Protein AF-A0A2V6M3C7-F1 (afdb_monomer_lite)

pLDDT: mean 84.5, std 14.02, range [32.09, 98.44]

Radius of gyration: 21.78 Å; chains: 1; bounding box: 49×48×56 Å

Secondary structure (DSSP, 8-state):
-TTSSPPPTTSSTTTTS-THHHHHHHHHHHHHHHTT--HHHHHHHHHHHHHHHHHHHHHHHHHHHTTS---HHHHHHHHHHHHT-HHHHHHHHS--HHHHHHHHHHHHHHHHHHHHHTTT-HHHHHHHHHHHHHHHTT-GGGGGHHHHHHHHHHHHHHTT-S--HHHHHHHHHHHHHHHHHHHHHHHHHHHHHHSSSS----GGG-TTTTPPPPSSPPBSS---GGGGTTS-TTSTT--SBHHHHHHHHHHS-SS-TTHHHHSS-HHHHHHHHHHHTTSS----SPP---HHHHHHHHTTTTTT--

Sequence (306 aa):
MERGAIPAKDACFQCYHPPVFYWISAIIGKMALAGGMTPPHMMKLLQFVCCFYGIATLGVCYVILRKFPLSAFSSAIAFGAICFLPRHIYMSAMNSNDTISYLCVAISIYLSIVAFERRLARLGLALLSIVLTVTVFTKYTAFAVLPAVLAGVLWAYHVRLVVSRKQLWLSLLAVLVLPLSVLGGYMAANVKHYHTPLPWNVSLYDPSVHRPRDPEPISFVSFKPWEDVVMPMLAPGKLHSFWTMLYSGMWFDTEPYFLSFLDANGDWWQHYYSWYRGEEPFPGKNPSLSRVTMFSAAGLILLGLV

Foldseek 3Di:
DVVLDQDDLQRDAPSLAFCLLSNVLSVQLVVCVVVVHDPVVSVVVLLVVLLVLLVLLLVLVLVVLVLDPDDPVRSCVVSVCSVLFVLSVVRSNDSALVSNLSSLLSVLVSLLSVCLVVLNDLVSLLVSQVSLLSNCRSGVVSVVSLVVSVVSLVVCVVVCSHPDPVSSVVSNCSNCVNNVVSLVVQLVVCCVPVVGSRDDNPPLQPCVPQQDDAPDDADAPDADLVVCLFPACRPHPNRNYPNNVVNCSRQHPNPVPPQCVVAPPVVLNVQCVCSSSVNHPRSPDTDPRDPVSSVSSCVVVVVVPD

Structure (mmCIF, N/CA/C/O backbone):
data_AF-A0A2V6M3C7-F1
#
_entry.id   AF-A0A2V6M3C7-F1
#
loop_
_atom_site.group_PDB
_atom_site.id
_atom_site.type_symbol
_atom_site.label_atom_id
_atom_site.label_alt_id
_atom_site.label_comp_id
_atom_site.label_asym_id
_atom_site.label_entity_id
_atom_site.label_seq_id
_atom_site.pdbx_PDB_ins_code
_atom_site.Cartn_x
_atom_site.Cartn_y
_atom_site.Cartn_z
_atom_site.occupancy
_atom_site.B_iso_or_equiv
_atom_site.auth_seq_id
_atom_site.auth_comp_id
_atom_site.auth_asym_id
_atom_site.auth_atom_id
_atom_site.pdbx_PDB_model_num
ATOM 1 N N . MET A 1 1 ? 8.198 -14.282 -14.516 1.00 50.84 1 MET A N 1
ATOM 2 C CA . MET A 1 1 ? 6.752 -14.532 -14.745 1.00 50.84 1 MET A CA 1
ATOM 3 C C . MET A 1 1 ? 6.478 -15.436 -15.948 1.00 50.84 1 MET A C 1
ATOM 5 O O . MET A 1 1 ? 5.481 -16.139 -15.914 1.00 50.84 1 MET A O 1
ATOM 9 N N . GLU A 1 2 ? 7.362 -15.504 -16.950 1.00 44.56 2 GLU A N 1
ATOM 10 C CA . GLU A 1 2 ? 7.180 -16.270 -18.204 1.00 44.56 2 GLU A CA 1
ATOM 11 C C . GLU A 1 2 ? 6.890 -17.775 -18.047 1.00 44.56 2 GLU A C 1
ATOM 13 O O . GLU A 1 2 ? 6.277 -18.376 -18.919 1.00 44.56 2 GLU A O 1
ATOM 18 N N . ARG A 1 3 ? 7.287 -18.392 -16.926 1.00 51.59 3 ARG A N 1
ATOM 19 C CA . ARG A 1 3 ? 7.035 -19.819 -16.632 1.00 51.59 3 ARG A CA 1
ATOM 20 C C . ARG A 1 3 ? 5.957 -20.053 -15.565 1.00 51.59 3 ARG A C 1
ATOM 22 O O . ARG A 1 3 ? 5.741 -21.181 -15.132 1.00 51.59 3 ARG A O 1
ATOM 29 N N . GLY A 1 4 ? 5.334 -18.985 -15.058 1.00 50.69 4 GLY A N 1
ATOM 30 C CA . GLY A 1 4 ? 4.374 -19.047 -13.950 1.00 50.69 4 GLY A CA 1
ATOM 31 C C . GLY A 1 4 ? 4.930 -19.649 -12.641 1.00 50.69 4 GLY A C 1
ATOM 32 O O . GLY A 1 4 ? 4.171 -20.093 -11.779 1.00 50.69 4 GLY A O 1
ATOM 33 N N . ALA A 1 5 ? 6.253 -19.702 -12.487 1.00 60.78 5 ALA A N 1
ATOM 34 C CA . ALA A 1 5 ? 6.915 -19.995 -11.222 1.00 60.78 5 ALA A CA 1
ATOM 35 C C . ALA A 1 5 ? 7.215 -18.685 -10.482 1.00 60.78 5 ALA A C 1
ATOM 37 O O . ALA A 1 5 ? 7.461 -17.649 -11.112 1.00 60.78 5 ALA A O 1
ATOM 38 N N . ILE A 1 6 ? 7.186 -18.740 -9.151 1.00 68.81 6 ILE A N 1
ATOM 39 C CA . ILE A 1 6 ? 7.575 -17.618 -8.296 1.00 68.81 6 ILE A CA 1
ATOM 40 C C . ILE A 1 6 ? 9.084 -17.450 -8.462 1.00 68.81 6 ILE A C 1
ATOM 42 O O . ILE A 1 6 ? 9.810 -18.424 -8.246 1.00 68.81 6 ILE A O 1
ATOM 46 N N . PRO A 1 7 ? 9.569 -16.274 -8.883 1.00 76.06 7 PRO A N 1
ATOM 47 C CA . PRO A 1 7 ? 11.001 -16.058 -8.980 1.00 76.06 7 PRO A CA 1
ATOM 48 C C . PRO A 1 7 ? 11.641 -16.174 -7.594 1.00 76.06 7 PRO A C 1
ATOM 50 O O . PRO A 1 7 ? 11.039 -15.779 -6.591 1.00 76.06 7 PRO A O 1
ATOM 53 N N . ALA A 1 8 ? 12.868 -16.692 -7.540 1.00 82.69 8 ALA A N 1
ATOM 54 C CA . ALA A 1 8 ? 13.683 -16.543 -6.342 1.00 82.69 8 ALA A CA 1
ATOM 55 C C . ALA A 1 8 ? 13.880 -15.047 -6.045 1.00 82.69 8 ALA A C 1
ATOM 57 O O . ALA A 1 8 ? 13.793 -14.197 -6.939 1.00 82.69 8 ALA A O 1
ATOM 58 N N . LYS A 1 9 ? 14.104 -14.704 -4.777 1.00 83.06 9 LYS A N 1
ATOM 59 C CA . LYS A 1 9 ? 14.122 -13.298 -4.350 1.00 83.06 9 LYS A CA 1
ATOM 60 C C . LYS A 1 9 ? 15.298 -12.507 -4.893 1.00 83.06 9 LYS A C 1
ATOM 62 O O . LYS A 1 9 ? 15.265 -11.290 -4.840 1.00 83.06 9 LYS A O 1
ATOM 67 N N . ASP A 1 10 ? 16.314 -13.175 -5.398 1.00 81.75 10 ASP A N 1
ATOM 68 C CA . ASP A 1 10 ? 17.503 -12.650 -6.060 1.00 81.75 10 ASP A CA 1
ATOM 69 C C . ASP A 1 10 ? 17.424 -12.757 -7.595 1.00 81.75 10 ASP A C 1
ATOM 71 O O . ASP A 1 10 ? 18.250 -12.178 -8.290 1.00 81.75 10 ASP A O 1
ATOM 75 N N . ALA A 1 11 ? 16.408 -13.432 -8.145 1.00 80.06 11 ALA A N 1
ATOM 76 C CA . ALA A 1 11 ? 16.328 -13.722 -9.577 1.00 80.06 11 ALA A CA 1
ATOM 77 C C . ALA A 1 11 ? 15.879 -12.537 -10.451 1.00 80.06 11 ALA A C 1
ATOM 79 O O . ALA A 1 11 ? 16.058 -12.577 -11.667 1.00 80.06 11 ALA A O 1
ATOM 80 N N . CYS A 1 12 ? 15.239 -11.512 -9.881 1.00 75.56 12 CYS A N 1
ATOM 81 C CA . CYS A 1 12 ? 14.780 -10.346 -10.642 1.00 75.56 12 CYS A CA 1
ATOM 82 C C . CYS A 1 12 ? 14.537 -9.113 -9.778 1.00 75.56 12 CYS A C 1
ATOM 84 O O . CYS A 1 12 ? 14.211 -9.223 -8.599 1.00 75.56 12 CYS A O 1
ATOM 86 N N . PHE A 1 13 ? 14.633 -7.927 -10.382 1.00 74.25 13 PHE A N 1
ATOM 87 C CA . PHE A 1 13 ? 14.361 -6.649 -9.725 1.00 74.25 13 PHE A CA 1
ATOM 88 C C . PHE A 1 13 ? 13.009 -6.653 -8.985 1.00 74.25 13 PHE A C 1
ATOM 90 O O . PHE A 1 13 ? 11.994 -7.071 -9.537 1.00 74.25 13 PHE A O 1
ATOM 97 N N . GLN A 1 14 ? 13.010 -6.222 -7.718 1.00 77.62 14 GLN A N 1
ATOM 98 C CA . GLN A 1 14 ? 11.838 -6.174 -6.823 1.00 77.62 14 GLN A CA 1
ATOM 99 C C . GLN A 1 14 ? 11.175 -7.518 -6.455 1.00 77.62 14 GLN A C 1
ATOM 101 O O . GLN A 1 14 ? 10.255 -7.549 -5.630 1.00 77.62 14 GLN A O 1
ATOM 106 N N . CYS A 1 15 ? 11.693 -8.651 -6.935 1.00 84.88 15 CYS A N 1
ATOM 107 C CA . CYS A 1 15 ? 11.178 -9.990 -6.619 1.00 84.88 15 CYS A CA 1
ATOM 108 C C . CYS A 1 15 ? 11.391 -10.420 -5.155 1.00 84.88 15 CYS A C 1
ATOM 110 O O . CYS A 1 15 ? 10.824 -11.415 -4.710 1.00 84.88 15 CYS A O 1
ATOM 112 N N . TYR A 1 16 ? 12.147 -9.641 -4.375 1.00 85.00 16 TYR A N 1
ATOM 113 C CA . TYR A 1 16 ? 12.326 -9.841 -2.937 1.00 85.00 16 TYR A CA 1
ATOM 114 C C . TYR A 1 16 ? 11.075 -9.551 -2.097 1.00 85.00 16 TYR A C 1
ATOM 116 O O . TYR A 1 16 ? 11.004 -9.974 -0.938 1.00 85.00 16 TYR A O 1
ATOM 124 N N . HIS A 1 17 ? 10.102 -8.822 -2.654 1.00 88.00 17 HIS A N 1
ATOM 125 C CA . HIS A 1 17 ? 8.863 -8.515 -1.955 1.00 88.00 17 HIS A CA 1
ATOM 126 C C . HIS A 1 17 ? 8.059 -9.777 -1.605 1.00 88.00 17 HIS A C 1
ATOM 128 O O . HIS A 1 17 ? 8.222 -10.827 -2.231 1.00 88.00 17 HIS A O 1
ATOM 134 N N . PRO A 1 18 ? 7.173 -9.691 -0.599 1.00 88.69 18 PRO A N 1
ATOM 135 C CA . PRO A 1 18 ? 6.318 -10.801 -0.230 1.00 88.69 18 PRO A CA 1
ATOM 136 C C . PRO A 1 18 ? 5.442 -11.318 -1.393 1.00 88.69 18 PRO A C 1
ATOM 138 O O . PRO A 1 18 ? 5.109 -10.575 -2.319 1.00 88.69 18 PRO A O 1
ATOM 141 N N . PRO A 1 19 ? 5.090 -12.612 -1.371 1.00 89.56 19 PRO A N 1
ATOM 142 C CA . PRO A 1 19 ? 4.709 -13.348 -2.568 1.00 89.56 19 PRO A CA 1
ATOM 143 C C . PRO A 1 19 ? 3.282 -13.138 -3.089 1.00 89.56 19 PRO A C 1
ATOM 145 O O . PRO A 1 19 ? 3.024 -13.570 -4.209 1.00 89.56 19 PRO A O 1
ATOM 148 N N . VAL A 1 20 ? 2.346 -12.527 -2.346 1.00 93.00 20 VAL A N 1
ATOM 149 C CA . VAL A 1 20 ? 0.905 -12.552 -2.706 1.00 93.00 20 VAL A CA 1
ATOM 150 C C . VAL A 1 20 ? 0.650 -11.987 -4.099 1.00 93.00 20 VAL A C 1
ATOM 152 O O . VAL A 1 20 ? -0.052 -12.608 -4.895 1.00 93.00 20 VAL A O 1
ATOM 155 N N . PHE A 1 21 ? 1.264 -10.848 -4.425 1.00 92.38 21 PHE A N 1
ATOM 156 C CA . PHE A 1 21 ? 1.153 -10.255 -5.757 1.00 92.38 21 PHE A CA 1
ATOM 157 C C . PHE A 1 21 ? 1.655 -11.214 -6.844 1.00 92.38 21 PHE A C 1
ATOM 159 O O . PHE A 1 21 ? 0.965 -11.467 -7.829 1.00 92.38 21 PHE A O 1
ATOM 166 N N . TYR A 1 22 ? 2.832 -11.807 -6.637 1.00 89.31 22 TYR A N 1
ATOM 167 C CA . TYR A 1 22 ? 3.436 -12.734 -7.589 1.00 89.31 22 TYR A CA 1
ATOM 168 C C . TYR A 1 22 ? 2.633 -14.028 -7.741 1.00 89.31 22 TYR A C 1
ATOM 170 O O . TYR A 1 22 ? 2.553 -14.558 -8.845 1.00 89.31 22 TYR A O 1
ATOM 178 N N . TRP A 1 23 ? 2.014 -14.523 -6.665 1.00 91.00 23 TRP A N 1
ATOM 179 C CA . TRP A 1 23 ? 1.136 -15.695 -6.694 1.00 91.00 23 TRP A CA 1
ATOM 180 C C . TRP A 1 23 ? -0.091 -15.444 -7.548 1.00 91.00 23 TRP A C 1
ATOM 182 O O . TRP A 1 23 ? -0.363 -16.221 -8.461 1.00 91.00 23 TRP A O 1
ATOM 192 N N . ILE A 1 24 ? -0.797 -14.343 -7.294 1.00 92.50 24 ILE A N 1
ATOM 193 C CA . ILE A 1 24 ? -2.007 -14.008 -8.041 1.00 92.50 24 ILE A CA 1
ATOM 194 C C . ILE A 1 24 ? -1.667 -13.784 -9.518 1.00 92.50 24 ILE A C 1
ATOM 196 O O . ILE A 1 24 ? -2.294 -14.390 -10.386 1.00 92.50 24 ILE A O 1
ATOM 200 N N . SER A 1 25 ? -0.616 -13.012 -9.810 1.00 91.44 25 SER A N 1
ATOM 201 C CA . SER A 1 25 ? -0.164 -12.774 -11.185 1.00 91.44 25 SER A CA 1
ATOM 202 C C . SER A 1 25 ? 0.263 -14.064 -11.894 1.00 91.44 25 SER A C 1
ATOM 204 O O . SER A 1 25 ? -0.058 -14.256 -13.065 1.00 91.44 25 SER A O 1
ATOM 206 N N . ALA A 1 26 ? 0.938 -14.988 -11.202 1.00 90.25 26 ALA A N 1
ATOM 207 C CA . ALA A 1 26 ? 1.329 -16.274 -11.775 1.00 90.25 26 ALA A CA 1
ATOM 208 C C . ALA A 1 26 ? 0.127 -17.191 -12.049 1.00 90.25 26 ALA A C 1
ATOM 210 O O . ALA A 1 26 ? 0.099 -17.845 -13.091 1.00 90.25 26 ALA A O 1
ATOM 211 N N . ILE A 1 27 ? -0.860 -17.240 -11.147 1.00 92.69 27 ILE A N 1
ATOM 212 C CA . ILE A 1 27 ? -2.086 -18.034 -11.326 1.00 92.69 27 ILE A CA 1
ATOM 213 C C . ILE A 1 27 ? -2.878 -17.506 -12.525 1.00 92.69 27 ILE A C 1
ATOM 215 O O . ILE A 1 27 ? -3.179 -18.273 -13.439 1.00 92.69 27 ILE A O 1
ATOM 219 N N . ILE A 1 28 ? -3.143 -16.196 -12.565 1.00 94.00 28 ILE A N 1
ATOM 220 C CA . ILE A 1 28 ? -3.881 -15.555 -13.663 1.00 94.00 28 ILE A CA 1
ATOM 221 C C . ILE A 1 28 ? -3.129 -15.728 -14.986 1.00 94.00 28 ILE A C 1
ATOM 223 O O . ILE A 1 28 ? -3.728 -16.123 -15.984 1.00 94.00 28 ILE A O 1
ATOM 227 N N . GLY A 1 29 ? -1.812 -15.501 -14.992 1.00 92.88 29 GLY A N 1
ATOM 228 C CA . GLY A 1 29 ? -0.978 -15.674 -16.180 1.00 92.88 29 GLY A CA 1
ATOM 229 C C . GLY A 1 29 ? -1.010 -17.105 -16.720 1.00 92.88 29 GLY A C 1
ATOM 230 O O . GLY A 1 29 ? -1.219 -17.303 -17.914 1.00 92.88 29 GLY A O 1
ATOM 231 N N . LYS A 1 30 ? -0.890 -18.118 -15.848 1.00 92.19 30 LYS A N 1
ATOM 232 C CA . LYS A 1 30 ? -1.004 -19.532 -16.251 1.00 92.19 30 LYS A CA 1
ATOM 233 C C . LYS A 1 30 ? -2.366 -19.854 -16.849 1.00 92.19 30 LYS A C 1
ATOM 235 O O . LYS A 1 30 ? -2.418 -20.502 -17.888 1.00 92.19 30 LYS A O 1
ATOM 240 N N . MET A 1 31 ? -3.447 -19.408 -16.209 1.00 94.12 31 MET A N 1
ATOM 241 C CA . MET A 1 31 ? -4.804 -19.628 -16.715 1.00 94.12 31 MET A CA 1
ATOM 242 C C . MET A 1 31 ? -5.006 -18.966 -18.082 1.00 94.12 31 MET A C 1
ATOM 244 O O . MET A 1 31 ? -5.574 -19.582 -18.978 1.00 94.12 31 MET A O 1
ATOM 248 N N . ALA A 1 32 ? -4.493 -17.748 -18.266 1.00 94.62 32 ALA A N 1
ATOM 249 C CA . ALA A 1 32 ? -4.590 -17.022 -19.527 1.00 94.62 32 ALA A CA 1
ATOM 250 C C . ALA A 1 32 ? -3.829 -17.722 -20.663 1.00 94.62 32 ALA A C 1
ATOM 252 O O . ALA A 1 32 ? -4.387 -17.927 -21.740 1.00 94.62 32 ALA A O 1
ATOM 253 N N . LEU A 1 33 ? -2.581 -18.139 -20.418 1.00 93.75 33 LEU A N 1
ATOM 254 C CA . LEU A 1 33 ? -1.776 -18.866 -21.404 1.00 93.75 33 LEU A CA 1
ATOM 255 C C . LEU A 1 33 ? -2.387 -20.233 -21.740 1.00 93.75 33 LEU A C 1
ATOM 257 O O . LEU A 1 33 ? -2.457 -20.600 -22.910 1.00 93.75 33 LEU A O 1
ATOM 261 N N . ALA A 1 34 ? -2.880 -20.967 -20.736 1.00 94.12 34 ALA A N 1
ATOM 262 C CA . ALA A 1 34 ? -3.581 -22.236 -20.948 1.00 94.12 34 ALA A CA 1
ATOM 263 C C . ALA A 1 34 ? -4.878 -22.059 -21.760 1.00 94.12 34 ALA A C 1
ATOM 265 O O . ALA A 1 34 ? -5.259 -22.953 -22.509 1.00 94.12 34 ALA A O 1
ATOM 266 N N . GLY A 1 35 ? -5.522 -20.894 -21.652 1.00 95.12 35 GLY A N 1
ATOM 267 C CA . GLY A 1 35 ? -6.667 -20.492 -22.470 1.00 95.12 35 GLY A CA 1
ATOM 268 C C . GLY A 1 35 ? -6.314 -20.003 -23.882 1.00 95.12 35 GLY A C 1
ATOM 269 O O . GLY A 1 35 ? -7.197 -19.514 -24.579 1.00 95.12 35 GLY A O 1
ATOM 270 N N . GLY A 1 36 ? -5.048 -20.097 -24.307 1.00 95.62 36 GLY A N 1
ATOM 271 C CA . GLY A 1 36 ? -4.599 -19.711 -25.650 1.00 95.62 36 GLY A CA 1
ATOM 272 C C . GLY A 1 36 ? -4.245 -18.230 -25.817 1.00 95.62 36 GLY A C 1
ATOM 273 O O . GLY A 1 36 ? -4.012 -17.779 -26.938 1.00 95.62 36 GLY A O 1
ATOM 274 N N . MET A 1 37 ? -4.186 -17.451 -24.731 1.00 96.19 37 MET A N 1
ATOM 275 C CA . MET A 1 37 ? -3.763 -16.051 -24.795 1.00 96.19 37 MET A CA 1
ATOM 276 C C . MET A 1 37 ? -2.274 -15.951 -25.152 1.00 96.19 37 MET A C 1
ATOM 278 O O . MET A 1 37 ? -1.444 -16.673 -24.603 1.00 96.19 37 MET A O 1
ATOM 282 N N . THR A 1 38 ? -1.905 -15.024 -26.039 1.00 95.25 38 THR A N 1
ATOM 283 C CA . THR A 1 38 ? -0.489 -14.777 -26.355 1.00 95.25 38 THR A CA 1
ATOM 284 C C . THR A 1 38 ? 0.207 -13.995 -25.228 1.00 95.25 38 THR A C 1
ATOM 286 O O . THR A 1 38 ? -0.456 -13.243 -24.503 1.00 95.25 38 THR A O 1
ATOM 289 N N . PRO A 1 39 ? 1.544 -14.094 -25.073 1.00 91.19 39 PRO A N 1
ATOM 290 C CA . PRO A 1 39 ? 2.262 -13.397 -24.002 1.00 91.19 39 PRO A CA 1
ATOM 291 C C . PRO A 1 39 ? 2.022 -11.873 -23.934 1.00 91.19 39 PRO A C 1
ATOM 293 O O . PRO A 1 39 ? 1.806 -11.373 -22.829 1.00 91.19 39 PRO A O 1
ATOM 296 N N . PRO A 1 40 ? 1.962 -11.113 -25.051 1.00 93.00 40 PRO A N 1
ATOM 297 C CA . PRO A 1 40 ? 1.650 -9.680 -24.996 1.00 93.00 40 PRO A CA 1
ATOM 298 C C . PRO A 1 40 ? 0.261 -9.377 -24.415 1.00 93.00 40 PRO A C 1
ATOM 300 O O . PRO A 1 40 ? 0.112 -8.469 -23.595 1.00 93.00 40 PRO A O 1
ATOM 303 N N . HIS A 1 41 ? -0.754 -10.162 -24.789 1.00 93.50 41 HIS A N 1
ATOM 304 C CA . HIS A 1 41 ? -2.106 -10.013 -24.249 1.00 93.50 41 HIS A CA 1
ATOM 305 C C . HIS A 1 41 ? -2.170 -10.401 -22.768 1.00 93.50 41 HIS A C 1
ATOM 307 O O . HIS A 1 41 ? -2.822 -9.710 -21.991 1.00 93.50 41 HIS A O 1
ATOM 313 N N . MET A 1 42 ? -1.435 -11.438 -22.350 1.00 93.88 42 MET A N 1
ATOM 314 C CA . MET A 1 42 ? -1.324 -11.820 -20.938 1.00 93.88 42 MET A CA 1
ATOM 315 C C . MET A 1 42 ? -0.736 -10.676 -20.099 1.00 93.88 42 MET A C 1
ATOM 317 O O . MET A 1 42 ? -1.245 -10.377 -19.022 1.00 93.88 42 MET A O 1
ATOM 321 N N . MET A 1 43 ? 0.296 -9.987 -20.594 1.00 90.38 43 MET A N 1
ATOM 322 C CA . MET A 1 43 ? 0.869 -8.831 -19.894 1.00 90.38 43 MET A CA 1
ATOM 323 C C . MET A 1 43 ? -0.141 -7.685 -19.752 1.00 90.38 43 MET A C 1
ATOM 325 O O . MET A 1 43 ? -0.225 -7.070 -18.688 1.00 90.38 43 MET A O 1
ATOM 329 N N . LYS A 1 44 ? -0.957 -7.432 -20.784 1.00 92.81 44 LYS A N 1
ATOM 330 C CA . LYS A 1 44 ? -2.058 -6.457 -20.717 1.00 92.81 44 LYS A CA 1
ATOM 331 C C . LYS A 1 44 ? -3.171 -6.882 -19.762 1.00 92.81 44 LYS A C 1
ATOM 333 O O . LYS A 1 44 ? -3.694 -6.036 -19.043 1.00 92.81 44 LYS A O 1
ATOM 338 N N . LEU A 1 45 ? -3.484 -8.173 -19.687 1.00 95.06 45 LEU A N 1
ATOM 339 C CA . LEU A 1 45 ? -4.415 -8.709 -18.697 1.00 95.06 45 LEU A CA 1
ATOM 340 C C . LEU A 1 45 ? -3.910 -8.464 -17.268 1.00 95.06 45 LEU A C 1
ATOM 342 O O . LEU A 1 45 ? -4.669 -7.987 -16.432 1.00 95.06 45 LEU A O 1
ATOM 346 N N . LEU A 1 46 ? -2.633 -8.734 -16.982 1.00 93.00 46 LEU A N 1
ATOM 347 C CA . LEU A 1 46 ? -2.052 -8.469 -15.659 1.00 93.00 46 LEU A CA 1
ATOM 348 C C . LEU A 1 46 ? -2.060 -6.970 -15.318 1.00 93.00 46 LEU A C 1
ATOM 350 O O . LEU A 1 46 ? -2.391 -6.597 -14.195 1.00 93.00 46 LEU A O 1
ATOM 354 N N . GLN A 1 47 ? -1.789 -6.104 -16.299 1.00 92.44 47 GLN A N 1
ATOM 355 C CA . GLN A 1 47 ? -1.940 -4.654 -16.148 1.00 92.44 47 GLN A CA 1
ATOM 356 C C . GLN A 1 47 ? -3.392 -4.266 -15.805 1.00 92.44 47 GLN A C 1
ATOM 358 O O . GLN A 1 47 ? -3.628 -3.454 -14.912 1.00 92.44 47 GLN A O 1
ATOM 363 N N . PHE A 1 48 ? -4.376 -4.884 -16.465 1.00 95.31 48 PHE A N 1
ATOM 364 C CA . PHE A 1 48 ? -5.794 -4.665 -16.177 1.00 95.31 48 PHE A CA 1
ATOM 365 C C . PHE A 1 48 ? -6.191 -5.144 -14.772 1.00 95.31 48 PHE A C 1
ATOM 367 O O . PHE A 1 48 ? -6.979 -4.484 -14.100 1.00 95.31 48 PHE A O 1
ATOM 374 N N . VAL A 1 49 ? -5.613 -6.244 -14.285 1.00 95.69 49 VAL A N 1
ATOM 375 C CA . VAL A 1 49 ? -5.816 -6.727 -12.908 1.00 95.69 49 VAL A CA 1
ATOM 376 C C . VAL A 1 49 ? -5.325 -5.698 -11.880 1.00 95.69 49 VAL A C 1
ATOM 378 O O . VAL A 1 49 ? -6.036 -5.415 -10.917 1.00 95.69 49 VAL A O 1
ATOM 381 N N . CYS A 1 50 ? -4.162 -5.076 -12.098 1.00 94.50 50 CYS A N 1
ATOM 382 C CA . CYS A 1 50 ? -3.686 -3.970 -11.257 1.00 94.50 50 CYS A CA 1
ATOM 383 C C . CYS A 1 50 ? -4.634 -2.760 -11.292 1.00 94.50 50 CYS A C 1
ATOM 385 O O . CYS A 1 50 ? -4.944 -2.187 -10.245 1.00 94.50 50 CYS A O 1
ATOM 387 N N . CYS A 1 51 ? -5.159 -2.420 -12.472 1.00 95.06 51 CYS A N 1
ATOM 388 C CA . CYS A 1 51 ? -6.156 -1.360 -12.624 1.00 95.06 51 CYS A CA 1
ATOM 389 C C . CYS A 1 51 ? -7.444 -1.678 -11.851 1.00 95.06 51 CYS A C 1
ATOM 391 O O . CYS A 1 51 ? -7.977 -0.821 -11.144 1.00 95.06 51 CYS A O 1
ATOM 393 N N . PHE A 1 52 ? -7.897 -2.933 -11.896 1.00 96.94 52 PHE A N 1
ATOM 394 C CA . PHE A 1 52 ? -9.037 -3.399 -11.115 1.00 96.94 52 PHE A CA 1
ATOM 395 C C . PHE A 1 52 ? -8.803 -3.253 -9.604 1.00 96.94 52 PHE A C 1
ATOM 397 O O . PHE A 1 52 ? -9.711 -2.817 -8.899 1.00 96.94 52 PHE A O 1
ATOM 404 N N . TYR A 1 53 ? -7.598 -3.538 -9.093 1.00 97.50 53 TYR A N 1
ATOM 405 C CA . TYR A 1 53 ? -7.276 -3.273 -7.683 1.00 97.50 53 TYR A CA 1
ATOM 406 C C . TYR A 1 53 ? -7.374 -1.785 -7.332 1.00 97.50 53 TYR A C 1
ATOM 408 O O . TYR A 1 53 ? -7.871 -1.437 -6.256 1.00 97.50 53 TYR A O 1
ATOM 416 N N . GLY A 1 54 ? -6.957 -0.911 -8.250 1.00 96.56 54 GLY A N 1
ATOM 417 C CA . GLY A 1 54 ? -7.140 0.534 -8.138 1.00 96.56 54 GLY A CA 1
ATOM 418 C C . GLY A 1 54 ? -8.611 0.921 -7.990 1.00 96.56 54 GLY A C 1
ATOM 419 O O . GLY A 1 54 ? -9.005 1.509 -6.983 1.00 96.56 54 GLY A O 1
ATOM 420 N N . ILE A 1 55 ? -9.453 0.482 -8.928 1.00 97.25 55 ILE A N 1
ATOM 421 C CA . ILE A 1 55 ? -10.906 0.731 -8.914 1.00 97.25 55 ILE A CA 1
ATOM 422 C C . ILE A 1 55 ? -11.555 0.174 -7.639 1.00 97.25 55 ILE A C 1
ATOM 424 O O . ILE A 1 55 ? -12.348 0.855 -6.987 1.00 97.25 55 ILE A O 1
ATOM 428 N N . ALA A 1 56 ? -11.200 -1.050 -7.242 1.00 98.19 56 ALA A N 1
ATOM 429 C CA . ALA A 1 56 ? -11.706 -1.662 -6.019 1.00 98.19 56 ALA A CA 1
ATOM 430 C C . ALA A 1 56 ? -11.322 -0.842 -4.777 1.00 98.19 56 ALA A C 1
ATOM 432 O O . ALA A 1 56 ? -12.132 -0.698 -3.862 1.00 98.19 56 ALA A O 1
ATOM 433 N N . THR A 1 57 ? -10.127 -0.246 -4.762 1.00 98.12 57 THR A N 1
ATOM 434 C CA . THR A 1 57 ? -9.681 0.625 -3.667 1.00 98.12 57 THR A CA 1
ATOM 435 C C . THR A 1 57 ? -10.552 1.867 -3.566 1.00 98.12 57 THR A C 1
ATOM 437 O O . THR A 1 57 ? -10.947 2.222 -2.458 1.00 98.12 57 THR A O 1
ATOM 440 N N . LEU A 1 58 ? -10.927 2.488 -4.690 1.00 97.81 58 LEU A N 1
ATOM 441 C CA . LEU A 1 58 ? -11.883 3.600 -4.685 1.00 97.81 58 LEU A CA 1
ATOM 442 C C . LEU A 1 58 ? -13.222 3.174 -4.075 1.00 97.81 58 LEU A C 1
ATOM 444 O O . LEU A 1 58 ? -13.757 3.877 -3.219 1.00 97.81 58 LEU A O 1
ATOM 448 N N . GLY A 1 59 ? -13.726 1.990 -4.436 1.00 98.25 59 GLY A N 1
ATOM 449 C CA . GLY A 1 59 ? -14.931 1.421 -3.826 1.00 98.25 59 GLY A CA 1
ATOM 450 C C . GLY A 1 59 ? -14.813 1.262 -2.305 1.00 98.25 59 GLY A C 1
ATOM 451 O O . GLY A 1 59 ? -15.725 1.639 -1.566 1.00 98.25 59 GLY A O 1
ATOM 452 N N . VAL A 1 60 ? -13.669 0.769 -1.816 1.00 98.44 60 VAL A N 1
ATOM 453 C CA . VAL A 1 60 ? -13.401 0.623 -0.376 1.00 98.44 60 VAL A CA 1
ATOM 454 C C . VAL A 1 60 ? -13.296 1.989 0.316 1.00 98.44 60 VAL A C 1
ATOM 456 O O . VAL A 1 60 ? -13.907 2.201 1.362 1.00 98.44 60 VAL A O 1
ATOM 459 N N . CYS A 1 61 ? -12.586 2.950 -0.274 1.00 97.75 61 CYS A N 1
ATOM 460 C CA . CYS A 1 61 ? -12.488 4.313 0.247 1.00 97.75 61 CYS A CA 1
ATOM 461 C C . CYS A 1 61 ? -13.859 4.995 0.324 1.00 97.75 61 CYS A C 1
ATOM 463 O O . CYS A 1 61 ? -14.162 5.646 1.323 1.00 97.75 61 CYS A O 1
ATOM 465 N N . TYR A 1 62 ? -14.717 4.797 -0.680 1.00 97.69 62 TYR A N 1
ATOM 466 C CA . TYR A 1 62 ? -16.088 5.296 -0.660 1.00 97.69 62 TYR A CA 1
ATOM 467 C C . TYR A 1 62 ? -16.862 4.747 0.543 1.00 97.69 62 TYR A C 1
ATOM 469 O O . TYR A 1 62 ? -17.425 5.521 1.320 1.00 97.69 62 TYR A O 1
ATOM 477 N N . VAL A 1 63 ? -16.853 3.425 0.762 1.00 97.75 63 VAL A N 1
ATOM 478 C CA . VAL A 1 63 ? -17.573 2.841 1.908 1.00 97.75 63 VAL A CA 1
ATOM 479 C C . VAL A 1 63 ? -16.959 3.229 3.253 1.00 97.75 63 VAL A C 1
ATOM 481 O O . VAL A 1 63 ? -17.705 3.335 4.22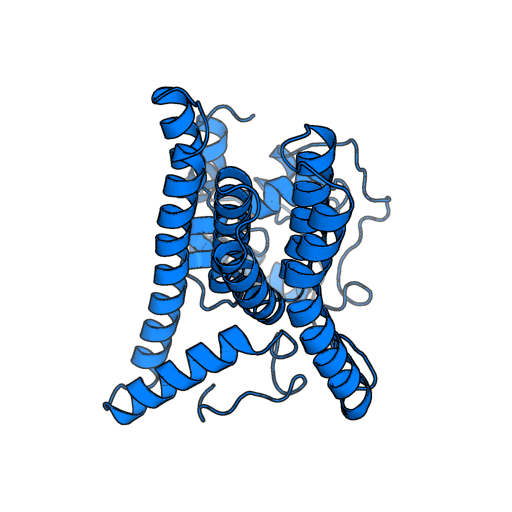2 1.00 97.75 63 VAL A O 1
ATOM 484 N N . ILE A 1 64 ? -15.647 3.490 3.327 1.00 97.19 64 ILE A N 1
ATOM 485 C CA . ILE A 1 64 ? -14.999 4.063 4.517 1.00 97.19 64 ILE A CA 1
ATOM 486 C C . ILE A 1 64 ? -15.529 5.473 4.779 1.00 97.19 64 ILE A C 1
ATOM 488 O O . ILE A 1 64 ? -15.954 5.753 5.894 1.00 97.19 64 ILE A O 1
ATOM 492 N N . LEU A 1 65 ? -15.567 6.3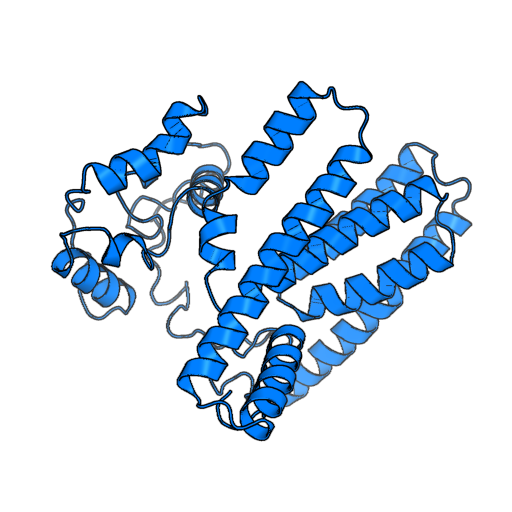57 3.777 1.00 96.75 65 LEU A N 1
ATOM 493 C CA . LEU A 1 65 ? -16.069 7.727 3.951 1.00 96.75 65 LEU A CA 1
ATOM 494 C C . LEU A 1 65 ? -17.524 7.746 4.436 1.00 96.75 65 LEU A C 1
ATOM 496 O O . LEU A 1 65 ? -17.875 8.549 5.297 1.00 96.75 65 LEU A O 1
ATOM 500 N N . ARG A 1 66 ? -18.352 6.802 3.968 1.00 95.81 66 ARG A N 1
ATOM 501 C CA . ARG A 1 66 ? -19.746 6.628 4.418 1.00 95.81 66 ARG A CA 1
ATOM 502 C C . ARG A 1 66 ? -19.889 6.199 5.886 1.00 95.81 66 ARG A C 1
ATOM 504 O O . ARG A 1 66 ? -21.005 6.230 6.398 1.00 95.81 66 ARG A O 1
ATOM 511 N N . LYS A 1 67 ? -18.804 5.793 6.555 1.00 94.94 67 LYS A N 1
ATOM 512 C CA . LYS A 1 67 ? -18.786 5.447 7.989 1.00 94.94 67 LYS A CA 1
ATOM 513 C C . LYS A 1 67 ? -18.630 6.665 8.894 1.00 94.94 67 LYS A C 1
ATOM 515 O O . LYS A 1 67 ? -18.903 6.571 10.086 1.00 94.94 67 LYS A O 1
ATOM 520 N N . PHE A 1 68 ? -18.194 7.795 8.345 1.00 93.81 68 PHE A N 1
ATOM 521 C CA . PHE A 1 68 ? -17.975 9.015 9.107 1.00 93.81 68 PHE A CA 1
ATOM 522 C C . PHE A 1 68 ? -19.148 9.987 8.933 1.00 93.81 68 PHE A C 1
ATOM 524 O O . PHE A 1 68 ? -19.749 10.040 7.857 1.00 93.81 68 PHE A O 1
ATOM 531 N N . PRO A 1 69 ? -19.479 10.784 9.964 1.00 94.75 69 PRO A N 1
ATOM 532 C CA . PRO A 1 69 ? -20.558 11.768 9.916 1.00 94.75 69 PRO A CA 1
ATOM 533 C C . PRO A 1 69 ? -20.127 13.030 9.144 1.00 94.75 69 PRO A C 1
ATOM 535 O O . PRO A 1 69 ? -20.099 14.133 9.682 1.00 94.75 69 PRO A O 1
ATOM 538 N N . LEU A 1 70 ? -19.735 12.864 7.881 1.00 94.69 70 LEU A N 1
ATOM 539 C CA . LEU A 1 70 ? -19.323 13.948 6.993 1.00 94.69 70 LEU A CA 1
ATOM 540 C C . LEU A 1 70 ? -20.527 14.511 6.230 1.00 94.69 70 LEU A C 1
ATOM 542 O O . LEU A 1 70 ? -21.442 13.777 5.852 1.00 94.69 70 LEU A O 1
ATOM 546 N N . SER A 1 71 ? -20.504 15.815 5.937 1.00 96.56 71 SER A N 1
ATOM 547 C CA . SER A 1 71 ? -21.483 16.415 5.024 1.00 96.56 71 SER A CA 1
ATOM 548 C C . SER A 1 71 ? -21.354 15.809 3.616 1.00 96.56 71 SER A C 1
ATOM 550 O O . SER A 1 71 ? -20.294 15.288 3.246 1.00 96.56 71 SER A O 1
ATOM 552 N N . ALA A 1 72 ? -22.412 15.891 2.801 1.00 95.50 72 ALA A N 1
ATOM 553 C CA . ALA A 1 72 ? -22.369 15.409 1.417 1.00 95.50 72 ALA A CA 1
ATOM 554 C C . ALA A 1 72 ? -21.262 16.104 0.606 1.00 95.50 72 ALA A C 1
ATOM 556 O O . ALA A 1 72 ? -20.535 15.446 -0.134 1.00 95.50 72 ALA A O 1
ATOM 557 N N . PHE A 1 73 ? -21.084 17.411 0.815 1.00 95.62 73 PHE A N 1
ATOM 558 C CA . PHE A 1 73 ? -20.048 18.204 0.160 1.00 95.62 73 PHE A CA 1
ATOM 559 C C . PHE A 1 73 ? -18.638 17.794 0.600 1.00 95.62 73 PHE A C 1
ATOM 561 O O . PHE A 1 73 ? -17.792 17.506 -0.241 1.00 95.62 73 PHE A O 1
ATOM 568 N N . SER A 1 74 ? -18.396 17.672 1.910 1.00 95.31 74 SER A N 1
ATOM 569 C CA . SER A 1 74 ? -17.098 17.227 2.441 1.00 95.31 74 SER A CA 1
ATOM 570 C C . SER A 1 74 ? -16.747 15.813 1.974 1.00 95.31 74 SER A C 1
ATOM 572 O O . SER A 1 74 ? -15.603 15.547 1.618 1.00 95.31 74 SER A O 1
ATOM 574 N N . SER A 1 75 ? -17.737 14.914 1.927 1.00 95.19 75 SER A N 1
ATOM 575 C CA . SER A 1 75 ? -17.560 13.553 1.409 1.00 95.19 75 SER A CA 1
ATOM 576 C C . SER A 1 75 ? -17.223 13.553 -0.082 1.00 95.19 75 SER A C 1
ATOM 578 O O . SER A 1 75 ? -16.352 12.798 -0.504 1.00 95.19 75 SER A O 1
ATOM 580 N N . ALA A 1 76 ? -17.887 14.403 -0.874 1.00 94.69 76 ALA A N 1
ATOM 581 C CA . ALA A 1 76 ? -17.630 14.536 -2.304 1.00 94.69 76 ALA A CA 1
ATOM 582 C C . ALA A 1 76 ? -16.231 15.101 -2.584 1.00 94.69 76 ALA A C 1
ATOM 584 O O . ALA A 1 76 ? -15.536 14.563 -3.439 1.00 94.69 76 ALA A O 1
ATOM 585 N N . ILE A 1 77 ? -15.784 16.114 -1.831 1.00 95.38 77 ILE A N 1
ATOM 586 C CA . ILE A 1 77 ? -14.415 16.645 -1.937 1.00 95.38 77 ILE A CA 1
ATOM 587 C C . ILE A 1 77 ? -13.393 15.571 -1.570 1.00 95.38 77 ILE A C 1
ATOM 589 O O . ILE A 1 77 ? -12.471 15.323 -2.340 1.00 95.38 77 ILE A O 1
ATOM 593 N N . ALA A 1 78 ? -13.557 14.909 -0.420 1.00 94.19 78 ALA A N 1
ATOM 594 C CA . ALA A 1 78 ? -12.623 13.880 0.031 1.00 94.19 78 ALA A CA 1
ATOM 595 C C . ALA A 1 78 ? -12.540 12.714 -0.963 1.00 94.19 78 ALA A C 1
ATOM 597 O O . ALA A 1 78 ? -11.449 12.276 -1.323 1.00 94.19 78 ALA A O 1
ATOM 598 N N . PHE A 1 79 ? -13.685 12.231 -1.449 1.00 96.12 79 PHE A N 1
ATOM 599 C CA . PHE A 1 79 ? -13.716 11.156 -2.434 1.00 96.12 79 PHE A CA 1
ATOM 600 C C . PHE A 1 79 ? -13.170 11.599 -3.795 1.00 96.12 79 PHE A C 1
ATOM 602 O O . PHE A 1 79 ? -12.414 10.854 -4.415 1.00 96.12 79 PHE A O 1
ATOM 609 N N . GLY A 1 80 ? -13.496 12.817 -4.235 1.00 95.12 80 GLY A N 1
ATOM 610 C CA . GLY A 1 80 ? -12.955 13.421 -5.449 1.00 95.12 80 GLY A CA 1
ATOM 611 C C . GLY A 1 80 ? -11.432 13.519 -5.397 1.00 95.12 80 GLY A C 1
ATOM 612 O O . GLY A 1 80 ? -10.766 13.050 -6.313 1.00 95.12 80 GLY A O 1
ATOM 613 N N . ALA A 1 81 ? -10.871 14.014 -4.291 1.00 91.25 81 ALA A N 1
ATOM 614 C CA . ALA A 1 81 ? -9.425 14.082 -4.089 1.00 91.25 81 ALA A CA 1
ATOM 615 C C . ALA A 1 81 ? -8.753 12.702 -4.198 1.00 91.25 81 ALA A C 1
ATOM 617 O O . ALA A 1 81 ? -7.691 12.590 -4.798 1.00 91.25 81 ALA A O 1
ATOM 618 N N . ILE A 1 82 ? -9.385 11.641 -3.679 1.00 92.50 82 ILE A N 1
ATOM 619 C CA . ILE A 1 82 ? -8.882 10.262 -3.801 1.00 92.50 82 ILE A CA 1
ATOM 620 C C . ILE A 1 82 ? -8.965 9.764 -5.254 1.00 92.50 82 ILE A C 1
ATOM 622 O O . ILE A 1 82 ? -8.006 9.177 -5.751 1.00 92.50 82 ILE A O 1
ATOM 626 N N . CYS A 1 83 ? -10.089 10.001 -5.940 1.00 92.19 83 CYS A N 1
ATOM 627 C CA . CYS A 1 83 ? -10.297 9.568 -7.328 1.00 92.19 83 CYS A CA 1
ATOM 628 C C . CYS A 1 83 ? -9.326 10.241 -8.303 1.00 92.19 83 CYS A C 1
ATOM 630 O O . CYS A 1 83 ? -8.869 9.606 -9.250 1.00 92.19 83 CYS A O 1
ATOM 632 N N . PHE A 1 84 ? -9.015 11.515 -8.063 1.00 88.31 84 PHE A N 1
ATOM 633 C CA . PHE A 1 84 ? -8.153 12.326 -8.919 1.00 88.31 84 PHE A CA 1
ATOM 634 C C . PHE A 1 84 ? -6.714 12.438 -8.405 1.00 88.31 84 PHE A C 1
ATOM 636 O O . PHE A 1 84 ? -5.940 13.225 -8.945 1.00 88.31 84 PHE A O 1
ATOM 643 N N . LEU A 1 85 ? -6.328 11.648 -7.395 1.00 87.56 85 LEU A N 1
ATOM 644 C CA . LEU A 1 85 ? -4.952 11.615 -6.909 1.00 87.56 85 LEU A CA 1
ATOM 645 C C . LEU A 1 85 ? -4.037 11.039 -8.008 1.00 87.56 85 LEU A C 1
ATOM 647 O O . LEU A 1 85 ? -4.167 9.852 -8.330 1.00 87.56 85 LEU A O 1
ATOM 651 N N . PRO A 1 86 ? -3.074 11.805 -8.559 1.00 83.56 86 PRO A N 1
ATOM 652 C CA . PRO A 1 86 ? -2.249 11.356 -9.679 1.00 83.56 86 PRO A CA 1
ATOM 653 C C . PRO A 1 86 ? -1.511 10.052 -9.386 1.00 83.56 86 PRO A C 1
ATOM 655 O O . PRO A 1 86 ? -1.562 9.136 -10.207 1.00 83.56 86 PRO A O 1
ATOM 658 N N . ARG A 1 87 ? -0.931 9.907 -8.180 1.00 84.62 87 ARG A N 1
ATOM 659 C CA . ARG A 1 87 ? -0.310 8.645 -7.747 1.00 84.62 87 ARG A CA 1
ATOM 660 C C . ARG A 1 87 ? -1.249 7.461 -7.809 1.00 84.62 87 ARG A C 1
ATOM 662 O O . ARG A 1 87 ? -0.824 6.382 -8.207 1.00 84.62 87 ARG A O 1
ATOM 669 N N . HIS A 1 88 ? -2.511 7.630 -7.435 1.00 89.31 88 HIS A N 1
ATOM 670 C CA . HIS A 1 88 ? -3.464 6.536 -7.537 1.00 89.31 88 HIS A CA 1
ATOM 671 C C . HIS A 1 88 ? -3.696 6.143 -9.001 1.00 89.31 88 HIS A C 1
ATOM 673 O O . HIS A 1 88 ? -3.638 4.956 -9.324 1.00 89.31 88 HIS A O 1
ATOM 679 N N . ILE A 1 89 ? -3.887 7.122 -9.888 1.00 86.25 89 ILE A N 1
ATOM 680 C CA . ILE A 1 89 ? -4.155 6.894 -11.313 1.00 86.25 89 ILE A CA 1
ATOM 681 C C . ILE A 1 89 ? -2.978 6.181 -11.986 1.00 86.25 89 ILE A C 1
ATOM 683 O O . ILE A 1 89 ? -3.161 5.098 -12.547 1.00 86.25 89 ILE A O 1
ATOM 687 N N . TYR A 1 90 ? -1.768 6.745 -11.909 1.00 80.81 90 TYR A N 1
ATOM 688 C CA . TYR A 1 90 ? -0.633 6.181 -12.640 1.00 80.81 90 TYR A CA 1
ATOM 689 C C . TYR A 1 90 ? -0.199 4.830 -12.061 1.00 80.81 90 TYR A C 1
ATOM 691 O O . TYR A 1 90 ? 0.038 3.894 -12.822 1.00 80.81 90 TYR A O 1
ATOM 699 N N . MET A 1 91 ? -0.201 4.659 -10.729 1.00 84.25 91 MET A N 1
ATOM 700 C CA . MET A 1 91 ? 0.147 3.370 -10.118 1.00 84.25 91 MET A CA 1
ATOM 701 C C . MET A 1 91 ? -0.863 2.280 -10.473 1.00 84.25 91 MET A C 1
ATOM 703 O O . MET A 1 91 ? -0.468 1.131 -10.644 1.00 84.25 91 MET A O 1
ATOM 707 N N . SER A 1 92 ? -2.149 2.623 -10.616 1.00 88.75 92 SER A N 1
ATOM 708 C CA . SER A 1 92 ? -3.190 1.680 -11.053 1.00 88.75 92 SER A CA 1
ATOM 709 C C . SER A 1 92 ? -2.999 1.220 -12.497 1.00 88.75 92 SER A C 1
ATOM 711 O O . SER A 1 92 ? -3.402 0.116 -12.848 1.00 88.75 92 SER A O 1
ATOM 713 N N . ALA A 1 93 ? -2.365 2.041 -13.335 1.00 85.19 93 ALA A N 1
ATOM 714 C CA . ALA A 1 93 ? -2.015 1.666 -14.698 1.00 85.19 93 ALA A CA 1
ATOM 715 C C . ALA A 1 93 ? -0.722 0.834 -14.774 1.00 85.19 93 ALA A C 1
ATOM 717 O O . ALA A 1 93 ? -0.463 0.223 -15.806 1.00 85.19 93 ALA A O 1
ATOM 718 N N . MET A 1 94 ? 0.100 0.781 -13.724 1.00 85.19 94 MET A N 1
ATOM 719 C CA . MET A 1 94 ? 1.351 0.020 -13.712 1.00 85.19 94 MET A CA 1
ATOM 720 C C . MET A 1 94 ? 1.138 -1.411 -13.202 1.00 85.19 94 MET A C 1
ATOM 722 O O . MET A 1 94 ? 0.383 -1.654 -12.262 1.00 85.19 94 MET A O 1
ATOM 726 N N . ASN A 1 95 ? 1.869 -2.374 -13.771 1.00 87.81 95 ASN A N 1
ATOM 727 C CA . ASN A 1 95 ? 1.919 -3.742 -13.247 1.00 87.81 95 ASN A CA 1
ATOM 728 C C . ASN A 1 95 ? 2.830 -3.803 -12.004 1.00 87.81 95 ASN A C 1
ATOM 730 O O . ASN A 1 95 ? 3.969 -4.259 -12.083 1.00 87.81 95 ASN A O 1
ATOM 734 N N . SER A 1 96 ? 2.337 -3.285 -10.876 1.00 87.88 96 SER A N 1
ATOM 735 C CA . SER A 1 96 ? 3.066 -3.193 -9.604 1.00 87.88 96 SER A CA 1
ATOM 736 C C . SER A 1 96 ? 2.291 -3.822 -8.442 1.00 87.88 96 SER A C 1
ATOM 738 O O . SER A 1 96 ? 1.057 -3.765 -8.382 1.00 87.88 96 SER A O 1
ATOM 740 N N . ASN A 1 97 ? 3.040 -4.343 -7.463 1.00 91.69 97 ASN A N 1
ATOM 741 C CA . ASN A 1 97 ? 2.517 -4.837 -6.192 1.00 91.69 97 ASN A CA 1
ATOM 742 C C . ASN A 1 97 ? 1.943 -3.737 -5.282 1.00 91.69 97 ASN A C 1
ATOM 744 O O . ASN A 1 97 ? 1.252 -4.053 -4.315 1.00 91.69 97 ASN A O 1
ATOM 748 N N . ASP A 1 98 ? 2.185 -2.459 -5.578 1.00 92.19 98 ASP A N 1
ATOM 749 C CA . ASP A 1 98 ? 1.600 -1.344 -4.828 1.00 92.19 98 ASP A CA 1
ATOM 750 C C . ASP A 1 98 ? 0.072 -1.344 -4.877 1.00 92.19 98 ASP A C 1
ATOM 752 O O . ASP A 1 98 ? -0.564 -1.065 -3.865 1.00 92.19 98 ASP A O 1
ATOM 756 N N . THR A 1 99 ? -0.511 -1.702 -6.025 1.00 93.75 99 THR A N 1
ATOM 757 C CA . THR A 1 99 ? -1.962 -1.631 -6.264 1.00 93.75 99 THR A CA 1
ATOM 758 C C . THR A 1 99 ? -2.758 -2.562 -5.362 1.00 93.75 99 THR A C 1
ATOM 760 O O . THR A 1 99 ? -3.656 -2.137 -4.637 1.00 93.75 99 THR A O 1
ATOM 763 N N . ILE A 1 100 ? -2.361 -3.833 -5.320 1.00 96.25 100 ILE A N 1
ATOM 764 C CA . ILE A 1 100 ? -2.929 -4.794 -4.376 1.00 96.25 100 ILE A CA 1
ATOM 765 C C . ILE A 1 100 ? -2.573 -4.435 -2.930 1.00 96.25 100 ILE A C 1
ATOM 767 O O . ILE A 1 100 ? -3.382 -4.631 -2.027 1.00 96.25 100 ILE A O 1
ATOM 771 N N . SER A 1 101 ? -1.385 -3.870 -2.697 1.00 96.25 101 SER A N 1
ATOM 772 C CA . SER A 1 101 ? -0.945 -3.501 -1.358 1.00 96.25 101 SER A CA 1
ATOM 773 C C . SER A 1 101 ? -1.832 -2.426 -0.740 1.00 96.25 101 SER A C 1
ATOM 775 O O . SER A 1 101 ? -2.312 -2.616 0.377 1.00 96.25 101 SER A O 1
ATOM 777 N N . TYR A 1 102 ? -2.085 -1.314 -1.437 1.00 94.81 102 TYR A N 1
ATOM 778 C CA . TYR A 1 102 ? -2.948 -0.270 -0.888 1.00 94.81 102 TYR A CA 1
ATOM 779 C C . TYR A 1 102 ? -4.420 -0.707 -0.825 1.00 94.81 102 TYR A C 1
ATOM 781 O O . TYR A 1 102 ? -5.119 -0.285 0.094 1.00 94.81 102 TYR A O 1
ATOM 789 N N . LEU A 1 103 ? -4.880 -1.603 -1.714 1.00 97.81 103 LEU A N 1
ATOM 790 C CA . LEU A 1 103 ? -6.217 -2.201 -1.625 1.00 97.81 103 LEU A CA 1
ATOM 791 C C . LEU A 1 103 ? -6.365 -2.996 -0.326 1.00 97.81 103 LEU A C 1
ATOM 793 O O . LEU A 1 103 ? -7.295 -2.774 0.448 1.00 97.81 103 LEU A O 1
ATOM 797 N N . CYS A 1 104 ? -5.425 -3.903 -0.060 1.00 98.12 104 CYS A N 1
ATOM 798 C CA . CYS A 1 104 ? -5.420 -4.718 1.148 1.00 98.12 104 CYS A CA 1
ATOM 799 C C . CYS A 1 104 ? -5.306 -3.855 2.416 1.00 98.12 104 CYS A C 1
ATOM 801 O O . CYS A 1 104 ? -6.000 -4.120 3.396 1.00 98.12 104 CYS A O 1
ATOM 803 N N . VAL A 1 105 ? -4.516 -2.775 2.389 1.00 97.75 105 VAL A N 1
ATOM 804 C CA . VAL A 1 105 ? -4.469 -1.788 3.483 1.00 97.75 105 VAL A CA 1
ATOM 805 C C . VAL A 1 105 ? -5.825 -1.101 3.678 1.00 97.75 105 VAL A C 1
ATOM 807 O O . VAL A 1 105 ? -6.302 -1.026 4.811 1.00 97.75 105 VAL A O 1
ATOM 810 N N . ALA A 1 106 ? -6.483 -0.646 2.608 1.00 97.62 106 ALA A N 1
ATOM 811 C CA . ALA A 1 106 ? -7.802 -0.019 2.693 1.00 97.62 106 ALA A CA 1
ATOM 812 C C . ALA A 1 106 ? -8.852 -0.984 3.272 1.00 97.62 106 ALA A C 1
ATOM 814 O O . ALA A 1 106 ? -9.621 -0.603 4.155 1.00 97.62 106 ALA A O 1
ATOM 815 N N . ILE A 1 107 ? -8.844 -2.255 2.854 1.00 98.44 107 ILE A N 1
ATOM 816 C CA . ILE A 1 107 ? -9.731 -3.289 3.410 1.00 98.44 107 ILE A CA 1
ATOM 817 C C . ILE A 1 107 ? -9.418 -3.529 4.894 1.00 98.44 107 ILE A C 1
ATOM 819 O O . ILE A 1 107 ? -10.347 -3.607 5.697 1.00 98.44 107 ILE A O 1
ATOM 823 N N . SER A 1 108 ? -8.141 -3.592 5.294 1.00 98.00 108 SER A N 1
ATOM 824 C CA . SER A 1 108 ? -7.754 -3.709 6.709 1.00 98.00 108 SER A CA 1
ATOM 825 C C . SER A 1 108 ? -8.294 -2.550 7.552 1.00 98.00 108 SER A C 1
ATOM 827 O O . SER A 1 108 ? -8.809 -2.773 8.649 1.00 98.00 108 SER A O 1
ATOM 829 N N . ILE A 1 109 ? -8.222 -1.315 7.045 1.00 96.19 109 ILE A N 1
ATOM 830 C CA . ILE A 1 109 ? -8.777 -0.130 7.717 1.00 96.19 109 ILE A CA 1
ATOM 831 C C . ILE A 1 109 ? -10.300 -0.243 7.818 1.00 96.19 109 ILE A C 1
ATOM 833 O O . ILE A 1 109 ? -10.856 -0.099 8.908 1.00 96.19 109 ILE A O 1
ATOM 837 N N . TYR A 1 110 ? -10.979 -0.564 6.715 1.00 97.44 110 TYR A N 1
ATOM 838 C CA . TYR A 1 110 ? -12.428 -0.751 6.695 1.00 97.44 110 TYR A CA 1
ATOM 839 C C . TYR A 1 110 ? -12.889 -1.815 7.701 1.00 97.44 110 TYR A C 1
ATOM 841 O O . TYR A 1 110 ? -13.792 -1.569 8.501 1.00 97.44 110 TYR A O 1
ATOM 849 N N . LEU A 1 111 ? -12.245 -2.984 7.713 1.00 96.94 111 LEU A N 1
ATOM 850 C CA . LEU A 1 111 ? -12.568 -4.063 8.645 1.00 96.94 111 LEU A CA 1
ATOM 851 C C . LEU A 1 111 ? -12.267 -3.687 10.093 1.00 96.94 111 LEU A C 1
ATOM 853 O O . LEU A 1 111 ? -13.003 -4.109 10.981 1.00 96.94 111 LEU A O 1
ATOM 857 N N . SER A 1 112 ? -11.245 -2.865 10.338 1.00 94.69 112 SER A N 1
ATOM 858 C CA . SER A 1 112 ? -10.977 -2.315 11.670 1.00 94.69 112 SER A CA 1
ATOM 859 C C . SER A 1 112 ? -12.131 -1.424 12.135 1.00 94.69 112 SER A C 1
ATOM 861 O O . SER A 1 112 ? -12.637 -1.613 13.239 1.00 94.69 112 SER A O 1
ATOM 863 N N . ILE A 1 113 ? -12.624 -0.528 11.271 1.00 94.00 113 ILE A N 1
ATOM 864 C CA . ILE A 1 113 ? -13.798 0.315 11.556 1.00 94.00 113 ILE A CA 1
ATOM 865 C C . ILE A 1 113 ? -15.028 -0.556 11.850 1.00 94.00 113 ILE A C 1
ATOM 867 O O . ILE A 1 113 ? -15.670 -0.386 12.886 1.00 94.00 113 ILE A O 1
ATOM 871 N N . VAL A 1 114 ? -15.327 -1.538 10.993 1.00 94.31 114 VAL A N 1
ATOM 872 C CA . VAL A 1 114 ? -16.466 -2.455 11.185 1.00 94.31 114 VAL A CA 1
ATOM 873 C C . VAL A 1 114 ? -16.321 -3.276 12.469 1.00 94.31 114 VAL A C 1
ATOM 875 O O . VAL A 1 114 ? -17.309 -3.512 13.169 1.00 94.31 114 VAL A O 1
ATOM 878 N N . ALA A 1 115 ? -15.106 -3.710 12.811 1.00 92.06 115 ALA A N 1
ATOM 879 C CA . ALA A 1 115 ? -14.844 -4.403 14.064 1.00 92.06 115 ALA A CA 1
ATOM 880 C C . ALA A 1 115 ? -15.149 -3.499 15.266 1.00 92.06 115 ALA A C 1
ATOM 882 O O . ALA A 1 115 ? -15.771 -3.970 16.216 1.00 92.06 115 ALA A O 1
ATOM 883 N N . PHE A 1 116 ? -14.792 -2.211 15.220 1.00 89.75 116 PHE A N 1
ATOM 884 C CA . PHE A 1 116 ? -15.117 -1.254 16.282 1.00 89.75 116 PHE A CA 1
ATOM 885 C C . PHE A 1 116 ? -16.621 -1.003 16.411 1.00 89.75 116 PHE A C 1
ATOM 887 O O . PHE A 1 116 ? -17.155 -1.107 17.516 1.00 89.75 116 PHE A O 1
ATOM 894 N N . GLU A 1 117 ? -17.328 -0.773 15.302 1.00 90.38 117 GLU A N 1
ATOM 895 C CA . GLU A 1 117 ? -18.791 -0.608 15.297 1.00 90.38 117 GLU A CA 1
ATOM 896 C C . GLU A 1 117 ? -19.508 -1.821 15.904 1.00 90.38 117 GLU A C 1
ATOM 898 O O . GLU A 1 117 ? -20.486 -1.691 16.639 1.00 90.38 117 GLU A O 1
ATOM 903 N N . ARG A 1 118 ? -18.988 -3.024 15.634 1.00 90.12 118 ARG A N 1
ATOM 904 C CA . ARG A 1 118 ? -19.521 -4.294 16.142 1.00 90.12 118 ARG A CA 1
ATOM 905 C C . ARG A 1 118 ? -18.913 -4.717 17.480 1.00 90.12 118 ARG A C 1
ATOM 907 O O . ARG A 1 118 ? -18.950 -5.902 17.812 1.00 90.12 118 ARG A O 1
ATOM 914 N N . ARG A 1 119 ? -18.348 -3.775 18.245 1.00 88.25 119 ARG A N 1
ATOM 915 C CA . ARG A 1 119 ? -17.782 -3.996 19.590 1.00 88.25 119 ARG A CA 1
ATOM 916 C C . ARG A 1 119 ? -16.797 -5.171 19.649 1.00 88.25 119 ARG A C 1
ATOM 918 O O . ARG A 1 119 ? -16.817 -5.971 20.584 1.00 88.25 119 ARG A O 1
ATOM 925 N N . LEU A 1 120 ? -15.934 -5.267 18.639 1.00 87.44 120 LEU A N 1
ATOM 926 C CA . LEU A 1 120 ? -14.890 -6.282 18.494 1.00 87.44 120 LEU A CA 1
ATOM 927 C C . LEU A 1 120 ? -15.443 -7.719 18.448 1.00 87.44 120 LEU A C 1
ATOM 929 O O . LEU A 1 120 ? -14.918 -8.632 19.087 1.00 87.44 120 LEU A O 1
ATOM 933 N N . ALA A 1 121 ? -16.525 -7.933 17.693 1.00 89.62 121 ALA A N 1
ATOM 934 C CA . ALA A 1 121 ? -17.088 -9.262 17.470 1.00 89.62 121 ALA A CA 1
ATOM 935 C C . ALA A 1 121 ? -16.049 -10.241 16.883 1.00 89.62 121 ALA A C 1
ATOM 937 O O . ALA A 1 121 ? -15.302 -9.902 15.964 1.00 89.62 121 ALA A O 1
ATOM 938 N N . ARG A 1 122 ? -16.060 -11.492 17.368 1.00 91.75 122 ARG A N 1
ATOM 939 C CA . ARG A 1 122 ? -15.054 -12.527 17.041 1.00 91.75 122 ARG A CA 1
ATOM 940 C C . ARG A 1 122 ? -14.862 -12.740 15.539 1.00 91.75 122 ARG A C 1
ATOM 942 O O . ARG A 1 122 ? -13.728 -12.806 15.083 1.00 91.75 122 ARG A O 1
ATOM 949 N N . LEU A 1 123 ? -15.957 -12.806 14.775 1.00 94.06 123 LEU A N 1
ATOM 950 C CA . LEU A 1 123 ? -15.896 -12.983 13.321 1.00 94.06 123 LEU A CA 1
ATOM 951 C C . LEU A 1 123 ? -15.201 -11.801 12.631 1.00 94.06 123 LEU A C 1
ATOM 953 O O . LEU A 1 123 ? -14.384 -12.010 11.744 1.00 94.06 123 LEU A O 1
ATOM 957 N N . GLY A 1 124 ? -15.481 -10.567 13.064 1.00 94.06 124 GLY A N 1
ATOM 958 C CA . GLY A 1 124 ? -14.832 -9.372 12.518 1.00 94.06 124 GLY A CA 1
ATOM 959 C C . GLY A 1 124 ? -13.330 -9.352 12.801 1.00 94.06 124 GLY A C 1
ATOM 960 O O . GLY A 1 124 ? -12.546 -9.067 11.903 1.00 94.06 124 GLY A O 1
ATOM 961 N N . LEU A 1 125 ? -12.925 -9.735 14.017 1.00 93.88 125 LEU A N 1
ATOM 962 C CA . LEU A 1 125 ? -11.510 -9.855 14.387 1.00 93.88 125 LEU A CA 1
ATOM 963 C C . LEU A 1 125 ? -10.796 -10.958 13.600 1.00 93.88 125 LEU A C 1
ATOM 965 O O . LEU A 1 125 ? -9.672 -10.751 13.155 1.00 93.88 125 LEU A O 1
ATOM 969 N N . ALA A 1 126 ? -11.447 -12.107 13.400 1.00 96.12 126 ALA A N 1
ATOM 970 C CA . ALA A 1 126 ? -10.897 -13.201 12.606 1.00 96.12 126 ALA A CA 1
ATOM 971 C C . ALA A 1 126 ? -10.696 -12.786 11.140 1.00 96.12 126 ALA A C 1
ATOM 973 O O . ALA A 1 126 ? -9.616 -12.989 10.590 1.00 96.12 126 ALA A O 1
ATOM 974 N N . LEU A 1 127 ? -11.696 -12.139 10.529 1.00 97.06 127 LEU A N 1
ATOM 975 C CA . LEU A 1 127 ? -11.591 -11.613 9.165 1.00 97.06 127 LEU A CA 1
ATOM 976 C C . LEU A 1 127 ? -10.486 -10.557 9.049 1.00 97.06 127 LEU A C 1
ATOM 978 O O . LEU A 1 127 ? -9.682 -10.621 8.122 1.00 97.06 127 LEU A O 1
ATOM 982 N N . LEU A 1 128 ? -10.403 -9.628 10.007 1.00 97.19 128 LEU A N 1
ATOM 983 C CA . LEU A 1 128 ? -9.336 -8.630 10.061 1.00 97.19 128 LEU A CA 1
ATOM 984 C C . LEU A 1 128 ? -7.951 -9.285 10.168 1.00 97.19 128 LEU A C 1
ATOM 986 O O . LEU A 1 128 ? -7.044 -8.894 9.447 1.00 97.19 128 LEU A O 1
ATOM 990 N N . SER A 1 129 ? -7.794 -10.300 11.020 1.00 97.69 129 SER A N 1
ATOM 991 C CA . SER A 1 129 ? -6.539 -11.042 11.213 1.00 97.69 129 SER A CA 1
ATOM 992 C C . SER A 1 129 ? -6.079 -11.747 9.930 1.00 97.69 129 SER A C 1
ATOM 994 O O . SER A 1 129 ? -4.914 -11.647 9.532 1.00 97.69 129 SER A O 1
ATOM 996 N N . ILE A 1 130 ? -7.011 -12.396 9.221 1.00 97.81 130 ILE A N 1
ATOM 997 C CA . ILE A 1 130 ? -6.748 -13.039 7.925 1.00 97.81 130 ILE A CA 1
ATOM 998 C C . ILE A 1 130 ? -6.327 -11.993 6.893 1.00 97.81 130 ILE A C 1
ATOM 1000 O O . ILE A 1 130 ? -5.294 -12.148 6.243 1.00 97.81 130 ILE A O 1
ATOM 1004 N N . VAL A 1 131 ? -7.092 -10.907 6.766 1.00 98.06 131 VAL A N 1
ATOM 1005 C CA . VAL A 1 131 ? -6.803 -9.850 5.792 1.00 98.06 131 VAL A CA 1
ATOM 1006 C C . VAL A 1 131 ? -5.470 -9.183 6.098 1.00 98.06 131 VAL A C 1
ATOM 1008 O O . VAL A 1 131 ? -4.668 -9.049 5.188 1.00 98.06 131 VAL A O 1
ATOM 1011 N N . LEU A 1 132 ? -5.164 -8.866 7.359 1.00 97.69 132 LEU A N 1
ATOM 1012 C CA . LEU A 1 132 ? -3.858 -8.331 7.754 1.00 97.69 132 LEU A CA 1
ATOM 1013 C C . LEU A 1 132 ? -2.711 -9.265 7.387 1.00 97.69 132 LEU A C 1
ATOM 1015 O O . LEU A 1 132 ? -1.669 -8.795 6.937 1.00 97.69 132 LEU A O 1
ATOM 1019 N N . THR A 1 133 ? -2.907 -10.574 7.543 1.00 97.62 133 THR A N 1
ATOM 1020 C CA . THR A 1 133 ? -1.915 -11.570 7.131 1.00 97.62 133 THR A CA 1
ATOM 1021 C C . THR A 1 133 ? -1.678 -11.506 5.624 1.00 97.62 133 THR A C 1
ATOM 1023 O O . THR A 1 133 ? -0.533 -11.495 5.190 1.00 97.62 133 THR A O 1
ATOM 1026 N N . VAL A 1 134 ? -2.728 -11.379 4.810 1.00 97.50 134 VAL A N 1
ATOM 1027 C CA . VAL A 1 134 ? -2.575 -11.173 3.359 1.00 97.50 134 VAL A CA 1
ATOM 1028 C C . VAL A 1 134 ? -1.899 -9.830 3.061 1.00 97.50 134 VAL A C 1
ATOM 1030 O O . VAL A 1 134 ? -0.966 -9.788 2.263 1.00 97.50 134 VAL A O 1
ATOM 1033 N N . THR A 1 135 ? -2.307 -8.753 3.740 1.00 97.81 135 THR A N 1
ATOM 1034 C CA . THR A 1 135 ? -1.792 -7.388 3.563 1.00 97.81 135 THR A CA 1
ATOM 1035 C C . THR A 1 135 ? -0.292 -7.303 3.820 1.00 97.81 135 THR A C 1
ATOM 1037 O O . THR A 1 135 ? 0.435 -6.727 3.023 1.00 97.81 135 THR A O 1
ATOM 1040 N N . VAL A 1 136 ? 0.228 -7.911 4.889 1.00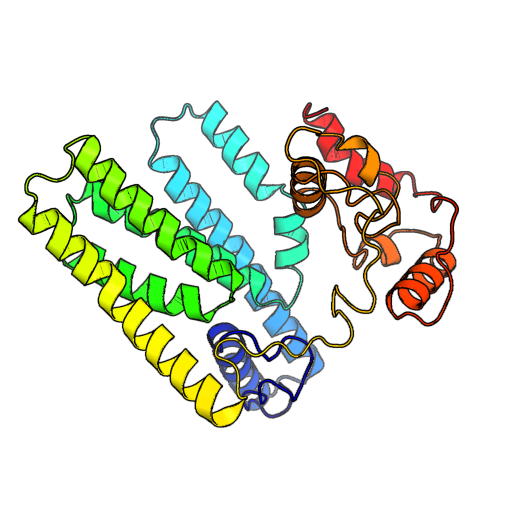 96.56 136 VAL A N 1
ATOM 1041 C CA . VAL A 1 136 ? 1.684 -7.895 5.123 1.00 96.56 136 VAL A CA 1
ATOM 1042 C C . VAL A 1 136 ? 2.437 -8.738 4.084 1.00 96.56 136 VAL A C 1
ATOM 1044 O O . VAL A 1 136 ? 3.619 -8.518 3.846 1.00 96.56 136 VAL A O 1
ATOM 1047 N N . PHE A 1 137 ? 1.758 -9.640 3.373 1.00 95.50 137 PHE A N 1
ATOM 1048 C CA . PHE A 1 137 ? 2.349 -10.431 2.297 1.00 95.50 137 PHE A CA 1
ATOM 1049 C C . PHE A 1 137 ? 2.164 -9.839 0.884 1.00 95.50 137 PHE A C 1
ATOM 1051 O O . PHE A 1 137 ? 2.507 -10.510 -0.093 1.00 95.50 137 PHE A O 1
ATOM 1058 N N . THR A 1 138 ? 1.729 -8.578 0.745 1.00 95.25 138 THR A N 1
ATOM 1059 C CA . THR A 1 138 ? 1.735 -7.856 -0.546 1.00 95.25 138 THR A CA 1
ATOM 1060 C C . THR A 1 138 ? 3.024 -7.063 -0.782 1.00 95.25 138 THR A C 1
ATOM 1062 O O . THR A 1 138 ? 3.594 -7.115 -1.874 1.00 95.25 138 THR A O 1
ATOM 1065 N N . LYS A 1 139 ? 3.487 -6.310 0.226 1.00 93.75 139 LYS A N 1
ATOM 1066 C CA . LYS A 1 139 ? 4.659 -5.422 0.149 1.00 93.75 139 LYS A CA 1
ATOM 1067 C C . LYS A 1 139 ? 5.218 -5.139 1.544 1.00 93.75 139 LYS A C 1
ATOM 1069 O O . LYS A 1 139 ? 4.466 -5.048 2.504 1.00 93.75 139 LYS A O 1
ATOM 1074 N N . TYR A 1 140 ? 6.530 -4.930 1.671 1.00 91.94 140 TYR A N 1
ATOM 1075 C CA . TYR A 1 140 ? 7.134 -4.595 2.974 1.00 91.94 140 TYR A CA 1
ATOM 1076 C C . TYR A 1 140 ? 6.591 -3.289 3.565 1.00 91.94 140 TYR A C 1
ATOM 1078 O O . TYR A 1 140 ? 6.395 -3.192 4.771 1.00 91.94 140 TYR A O 1
ATOM 1086 N N . THR A 1 141 ? 6.284 -2.293 2.732 1.00 91.12 141 THR A N 1
ATOM 1087 C CA . THR A 1 141 ? 5.696 -1.028 3.199 1.00 91.12 141 THR A CA 1
ATOM 1088 C C . THR A 1 141 ? 4.301 -1.213 3.800 1.00 91.12 141 THR A C 1
ATOM 1090 O O . THR A 1 141 ? 3.916 -0.441 4.676 1.00 91.12 141 THR A O 1
ATOM 1093 N N . ALA A 1 142 ? 3.565 -2.268 3.425 1.00 95.38 142 ALA A N 1
ATOM 1094 C CA . ALA A 1 142 ? 2.282 -2.591 4.044 1.00 95.38 142 ALA A CA 1
ATOM 1095 C C . ALA A 1 142 ? 2.406 -3.043 5.506 1.00 95.38 142 ALA A C 1
ATOM 1097 O O . ALA A 1 142 ? 1.403 -3.024 6.214 1.00 95.38 142 ALA A O 1
ATOM 1098 N N . PHE A 1 143 ? 3.605 -3.354 6.016 1.00 94.62 143 PHE A N 1
ATOM 1099 C CA . PHE A 1 143 ? 3.806 -3.625 7.446 1.00 94.62 143 PHE A CA 1
ATOM 1100 C C . PHE A 1 143 ? 3.356 -2.458 8.334 1.00 94.62 143 PHE A C 1
ATOM 1102 O O . PHE A 1 143 ? 2.937 -2.689 9.467 1.00 94.62 143 PHE A O 1
ATOM 1109 N N . ALA A 1 144 ? 3.365 -1.226 7.810 1.00 93.94 144 ALA A N 1
ATOM 1110 C CA . ALA A 1 144 ? 2.884 -0.033 8.504 1.00 93.94 144 ALA A CA 1
ATOM 1111 C C . ALA A 1 144 ? 1.404 -0.120 8.933 1.00 93.94 144 ALA A C 1
ATOM 1113 O O . ALA A 1 144 ? 0.987 0.590 9.848 1.00 93.94 144 ALA A O 1
ATOM 1114 N N . VAL A 1 145 ? 0.609 -1.020 8.341 1.00 95.38 145 VAL A N 1
ATOM 1115 C CA . VAL A 1 145 ? -0.782 -1.241 8.759 1.00 95.38 145 VAL A CA 1
ATOM 1116 C C . VAL A 1 145 ? -0.882 -1.863 10.158 1.00 95.38 145 VAL A C 1
ATOM 1118 O O . VAL A 1 145 ? -1.841 -1.593 10.876 1.00 95.38 145 VAL A O 1
ATOM 1121 N N . LEU A 1 146 ? 0.104 -2.667 10.579 1.00 95.44 146 LEU A N 1
ATOM 1122 C CA . LEU A 1 146 ? 0.097 -3.335 11.884 1.00 95.44 146 LEU A CA 1
ATOM 1123 C C . LEU A 1 146 ? 0.102 -2.333 13.054 1.00 95.44 146 LEU A C 1
ATOM 1125 O O . LEU A 1 146 ? -0.811 -2.406 13.883 1.00 95.44 146 LEU A O 1
ATOM 1129 N N . PRO A 1 147 ? 1.052 -1.373 13.140 1.00 95.00 147 PRO A N 1
ATOM 1130 C CA . PRO A 1 147 ? 1.010 -0.360 14.188 1.00 95.00 147 PRO A CA 1
ATOM 1131 C C . PRO A 1 147 ? -0.222 0.550 14.075 1.00 95.00 147 PRO A C 1
ATOM 1133 O O . PRO A 1 147 ? -0.745 0.961 15.106 1.00 95.00 147 PRO A O 1
ATOM 1136 N N . ALA A 1 148 ? -0.741 0.815 12.870 1.00 93.19 148 ALA A N 1
ATOM 1137 C CA . ALA A 1 148 ? -1.963 1.604 12.697 1.00 93.19 148 ALA A CA 1
ATOM 1138 C C . ALA A 1 148 ? -3.201 0.911 13.303 1.00 93.19 148 ALA A C 1
ATOM 1140 O O . ALA A 1 148 ? -3.968 1.538 14.035 1.00 93.19 148 ALA A O 1
ATOM 1141 N N . VAL A 1 149 ? -3.376 -0.395 13.064 1.00 93.06 149 VAL A N 1
ATOM 1142 C CA . VAL A 1 149 ? -4.468 -1.179 13.669 1.00 93.06 149 VAL A CA 1
ATOM 1143 C C . VAL A 1 149 ? -4.297 -1.282 15.182 1.00 93.06 149 VAL A C 1
ATOM 1145 O O . VAL A 1 149 ? -5.270 -1.109 15.917 1.00 93.06 149 VAL A O 1
ATOM 1148 N N . LEU A 1 150 ? -3.069 -1.506 15.663 1.00 92.62 150 LEU A N 1
ATOM 1149 C CA . LEU A 1 150 ? -2.770 -1.517 17.095 1.00 92.62 150 LEU A CA 1
ATOM 1150 C C . LEU A 1 150 ? -3.163 -0.187 17.753 1.00 92.62 150 LEU A C 1
ATOM 1152 O O . LEU A 1 150 ? -3.883 -0.189 18.751 1.00 92.62 150 LEU A O 1
ATOM 1156 N N . ALA A 1 151 ? -2.749 0.937 17.164 1.00 91.81 151 ALA A N 1
ATOM 1157 C CA . ALA A 1 151 ? -3.115 2.268 17.631 1.00 91.81 151 ALA A CA 1
ATOM 1158 C C . ALA A 1 151 ? -4.639 2.465 17.639 1.00 91.81 151 ALA A C 1
ATOM 1160 O O . ALA A 1 151 ? -5.179 2.960 18.624 1.00 91.81 151 ALA A O 1
ATOM 1161 N N . GLY A 1 152 ? -5.347 2.004 16.602 1.00 89.12 152 GLY A N 1
ATOM 1162 C CA . GLY A 1 152 ? -6.809 2.051 16.540 1.00 89.12 152 GLY A CA 1
ATOM 1163 C C . GLY A 1 152 ? -7.494 1.264 17.663 1.00 89.12 152 GLY A C 1
ATOM 1164 O O . GLY A 1 152 ? -8.426 1.767 18.287 1.00 89.12 152 GLY A O 1
ATOM 1165 N N . VAL A 1 153 ? -7.019 0.053 17.973 1.00 87.12 153 VAL A N 1
ATOM 1166 C CA . VAL A 1 153 ? -7.570 -0.773 19.065 1.00 87.12 153 VAL A CA 1
ATOM 1167 C C . VAL A 1 153 ? -7.296 -0.139 20.433 1.00 87.12 153 VAL A C 1
ATOM 1169 O O . VAL A 1 153 ? -8.188 -0.093 21.283 1.00 87.12 153 VAL A O 1
ATOM 1172 N N . LEU A 1 154 ? -6.084 0.383 20.648 1.00 89.50 154 LEU A N 1
ATOM 1173 C CA . LEU A 1 154 ? -5.720 1.093 21.878 1.00 89.50 154 LEU A CA 1
ATOM 1174 C C . LEU A 1 154 ? -6.541 2.377 22.050 1.00 89.50 154 LEU A C 1
ATOM 1176 O O . LEU A 1 154 ? -7.037 2.650 23.143 1.00 89.50 154 LEU A O 1
ATOM 1180 N N . TRP A 1 155 ? -6.747 3.123 20.965 1.00 88.00 155 TRP A N 1
ATOM 1181 C CA . TRP A 1 155 ? -7.611 4.296 20.943 1.00 88.00 155 TRP A CA 1
ATOM 1182 C C . TRP A 1 155 ? -9.058 3.935 21.283 1.00 88.00 155 TRP A C 1
ATOM 1184 O O . TRP A 1 155 ? -9.651 4.560 22.158 1.00 88.00 155 TRP A O 1
ATOM 1194 N N . ALA A 1 156 ? -9.608 2.880 20.673 1.00 84.62 156 ALA A N 1
ATOM 1195 C CA . ALA A 1 156 ? -10.958 2.396 20.963 1.00 84.62 156 ALA A CA 1
ATOM 1196 C C . ALA A 1 156 ? -11.139 2.022 22.446 1.00 84.62 156 ALA A C 1
ATOM 1198 O O . ALA A 1 156 ? -12.197 2.263 23.029 1.00 84.62 156 ALA A O 1
ATOM 1199 N N . TYR A 1 157 ? -10.106 1.469 23.084 1.00 85.75 157 TYR A N 1
ATOM 1200 C CA . TYR A 1 157 ? -10.105 1.248 24.529 1.00 85.75 157 TYR A CA 1
ATOM 1201 C C . TYR A 1 157 ? -10.064 2.563 25.321 1.00 85.75 157 TYR A C 1
ATOM 1203 O O . TYR A 1 157 ? -10.843 2.726 26.260 1.00 85.75 157 TYR A O 1
ATOM 1211 N N . HIS A 1 158 ? -9.213 3.516 24.928 1.00 87.50 158 HIS A N 1
ATOM 1212 C CA . HIS A 1 158 ? -9.110 4.828 25.575 1.00 87.50 158 HIS A CA 1
ATOM 1213 C C . HIS A 1 158 ? -10.447 5.587 25.567 1.00 87.50 158 HIS A C 1
ATOM 1215 O O . HIS A 1 158 ? -10.880 6.092 26.602 1.00 87.50 158 HIS A O 1
ATOM 1221 N N . VAL A 1 159 ? -11.159 5.582 24.435 1.00 87.19 159 VAL A N 1
ATOM 1222 C CA . VAL A 1 159 ? -12.496 6.193 24.307 1.00 87.19 159 VAL A CA 1
ATOM 1223 C C . VAL A 1 159 ? -13.634 5.310 24.847 1.00 87.19 159 VAL A C 1
ATOM 1225 O O . VAL A 1 159 ? -14.806 5.608 24.634 1.00 87.19 159 VAL A O 1
ATOM 1228 N N . ARG A 1 160 ? -13.305 4.225 25.565 1.00 81.81 160 ARG A N 1
ATOM 1229 C CA . ARG A 1 160 ? -14.246 3.296 26.220 1.00 81.81 160 ARG A CA 1
ATOM 1230 C C . ARG A 1 160 ? -15.253 2.621 25.278 1.00 81.81 160 ARG A C 1
ATOM 1232 O O . ARG A 1 160 ? -16.315 2.187 25.719 1.00 81.81 160 ARG A O 1
ATOM 1239 N N . LEU A 1 161 ? -14.906 2.454 23.999 1.00 77.38 161 LEU A N 1
ATOM 1240 C CA . LEU A 1 161 ? -15.665 1.599 23.074 1.00 77.38 161 LEU A CA 1
ATOM 1241 C C . LEU A 1 161 ? -15.486 0.107 23.408 1.00 77.38 161 LEU A C 1
ATOM 1243 O O . LEU A 1 161 ? -16.337 -0.716 23.069 1.00 77.38 161 LEU A O 1
ATOM 1247 N N . VAL A 1 162 ? -14.391 -0.244 24.092 1.00 72.94 162 VAL A N 1
ATOM 1248 C CA . VAL A 1 162 ? -14.097 -1.599 24.583 1.00 72.94 162 VAL A CA 1
ATOM 1249 C C . VAL A 1 162 ? -14.369 -1.672 26.084 1.00 72.94 162 VAL A C 1
ATOM 1251 O O . VAL A 1 162 ? -13.849 -0.869 26.853 1.00 72.94 162 VAL A O 1
ATOM 1254 N N . VAL A 1 163 ? -15.169 -2.655 26.507 1.00 70.12 163 VAL A N 1
ATOM 1255 C CA . VAL A 1 163 ? -15.755 -2.677 27.860 1.00 70.12 163 VAL A CA 1
ATOM 1256 C C . VAL A 1 163 ? -14.794 -3.225 28.922 1.00 70.12 163 VAL A C 1
ATOM 1258 O O . VAL A 1 163 ? -14.841 -2.794 30.069 1.00 70.12 163 VAL A O 1
ATOM 1261 N N . SER A 1 164 ? -13.901 -4.164 28.579 1.00 85.81 164 SER A N 1
ATOM 1262 C CA . SER A 1 164 ? -13.001 -4.786 29.566 1.00 85.81 164 SER A CA 1
ATOM 1263 C C . SER A 1 164 ? -11.554 -4.921 29.088 1.00 85.81 164 SER A C 1
ATOM 1265 O O . SER A 1 164 ? -11.291 -5.198 27.917 1.00 85.81 164 SER A O 1
ATOM 1267 N N . ARG A 1 165 ? -10.599 -4.822 30.029 1.00 87.19 165 ARG A N 1
ATOM 1268 C CA . ARG A 1 165 ? -9.168 -5.105 29.784 1.00 87.19 165 ARG A CA 1
ATOM 1269 C C . ARG A 1 165 ? -8.948 -6.505 29.203 1.00 87.19 165 ARG A C 1
ATOM 1271 O O . ARG A 1 165 ? -8.112 -6.684 28.326 1.00 87.19 165 ARG A O 1
ATOM 1278 N N . LYS A 1 166 ? -9.723 -7.496 29.658 1.00 89.69 166 LYS A N 1
ATOM 1279 C CA . LYS A 1 166 ? -9.670 -8.867 29.128 1.00 89.69 166 LYS A CA 1
ATOM 1280 C C . LYS A 1 166 ? -10.046 -8.903 27.645 1.00 89.69 166 LYS A C 1
ATOM 1282 O O . LYS A 1 166 ? -9.348 -9.531 26.858 1.00 89.69 166 LYS A O 1
ATOM 1287 N N . GLN A 1 167 ? -11.120 -8.213 27.259 1.00 86.94 167 GLN A N 1
ATOM 1288 C CA . GLN A 1 167 ? -11.550 -8.138 25.863 1.00 86.94 167 GLN A CA 1
ATOM 1289 C C . GLN A 1 167 ? -10.527 -7.411 24.985 1.00 86.94 167 GLN A C 1
ATOM 1291 O O . GLN A 1 167 ? -10.299 -7.852 23.862 1.00 86.94 167 GLN A O 1
ATOM 1296 N N . LEU A 1 168 ? -9.875 -6.359 25.495 1.00 88.62 168 LEU A N 1
ATOM 1297 C CA . LEU A 1 168 ? -8.772 -5.692 24.799 1.00 88.62 168 LEU A CA 1
ATOM 1298 C C . LEU A 1 168 ? -7.650 -6.685 24.463 1.00 88.62 168 LEU A C 1
ATOM 1300 O O . LEU A 1 168 ? -7.324 -6.858 23.292 1.00 88.62 168 LEU A O 1
ATOM 1304 N N . TRP A 1 169 ? -7.107 -7.378 25.467 1.00 91.25 169 TRP A N 1
ATOM 1305 C CA . TRP A 1 169 ? -6.005 -8.324 25.263 1.00 91.25 169 TRP A CA 1
ATOM 1306 C C . TRP A 1 169 ? -6.383 -9.484 24.344 1.00 91.25 169 TRP A C 1
ATOM 1308 O O . TRP A 1 169 ? -5.607 -9.837 23.461 1.00 91.25 169 TRP A O 1
ATOM 1318 N N . LEU A 1 170 ? -7.591 -10.034 24.493 1.00 91.69 170 LEU A N 1
ATOM 1319 C CA . LEU A 1 170 ? -8.093 -11.074 23.592 1.00 91.69 170 LEU A CA 1
ATOM 1320 C C . LEU A 1 170 ? -8.236 -10.572 22.152 1.00 91.69 170 LEU A C 1
ATOM 1322 O O . LEU A 1 170 ? -7.965 -11.326 21.222 1.00 91.69 170 LEU A O 1
ATOM 1326 N N . SER A 1 171 ? -8.635 -9.314 21.957 1.00 90.94 171 SER A N 1
ATOM 1327 C CA . SER A 1 171 ? -8.772 -8.728 20.620 1.00 90.94 171 SER A CA 1
ATOM 1328 C C . SER A 1 171 ? -7.412 -8.477 19.977 1.00 90.94 171 SER A C 1
ATOM 1330 O O . SER A 1 171 ? -7.225 -8.813 18.813 1.00 90.94 171 SER A O 1
ATOM 1332 N N . LEU A 1 172 ? -6.445 -7.962 20.744 1.00 92.56 172 LEU A N 1
ATOM 1333 C CA . LEU A 1 172 ? -5.062 -7.808 20.289 1.00 92.56 172 LEU A CA 1
ATOM 1334 C C . LEU A 1 172 ? -4.455 -9.158 19.903 1.00 92.56 172 LEU A C 1
ATOM 1336 O O . LEU A 1 172 ? -3.879 -9.284 18.826 1.00 92.56 172 LEU A O 1
ATOM 1340 N N . LEU A 1 173 ? -4.647 -10.179 20.741 1.00 94.00 173 LEU A N 1
ATOM 1341 C CA . LEU A 1 173 ? -4.192 -11.535 20.459 1.00 94.00 173 LEU A CA 1
ATOM 1342 C C . LEU A 1 173 ? -4.844 -12.080 19.176 1.00 94.00 173 LEU A C 1
ATOM 1344 O O . LEU A 1 173 ? -4.145 -12.543 18.281 1.00 94.00 173 LEU A O 1
ATOM 1348 N N . ALA A 1 174 ? -6.168 -11.970 19.046 1.00 92.69 174 ALA A N 1
ATOM 1349 C CA . ALA A 1 174 ? -6.898 -12.465 17.879 1.00 92.69 174 ALA A CA 1
ATOM 1350 C C . ALA A 1 174 ? -6.453 -11.797 16.565 1.00 92.69 174 ALA A C 1
ATOM 1352 O O . ALA A 1 174 ? -6.365 -12.462 15.532 1.00 92.69 174 ALA A O 1
ATOM 1353 N N . VAL A 1 175 ? -6.160 -10.495 16.601 1.00 94.50 175 VAL A N 1
ATOM 1354 C CA . VAL A 1 175 ? -5.780 -9.715 15.416 1.00 94.50 175 VAL A CA 1
ATOM 1355 C C . VAL A 1 175 ? -4.306 -9.890 15.053 1.00 94.50 175 VAL A C 1
ATOM 1357 O O . VAL A 1 175 ? -3.985 -9.895 13.869 1.00 94.50 175 VAL A O 1
ATOM 1360 N N . LEU A 1 176 ? -3.410 -10.038 16.035 1.00 95.19 176 LEU A N 1
ATOM 1361 C CA . LEU A 1 176 ? -1.962 -10.002 15.798 1.00 95.19 176 LEU A CA 1
ATOM 1362 C C . LEU A 1 176 ? -1.287 -11.373 15.751 1.00 95.19 176 LEU A C 1
ATOM 1364 O O . LEU A 1 176 ? -0.256 -11.491 15.096 1.00 95.19 176 LEU A O 1
ATOM 1368 N N . VAL A 1 177 ? -1.834 -12.407 16.402 1.00 96.19 177 VAL A N 1
ATOM 1369 C CA . VAL A 1 177 ? -1.166 -13.721 16.456 1.00 96.19 177 VAL A CA 1
ATOM 1370 C C . VAL A 1 177 ? -0.934 -14.279 15.060 1.00 96.19 177 VAL A C 1
ATOM 1372 O O . VAL A 1 177 ? 0.203 -14.574 14.716 1.00 96.19 177 VAL A O 1
ATOM 1375 N N . LEU A 1 178 ? -1.976 -14.373 14.232 1.00 96.88 178 LEU A N 1
ATOM 1376 C CA . LEU A 1 178 ? -1.839 -14.939 12.892 1.00 96.88 178 LEU A CA 1
ATOM 1377 C C . LEU A 1 178 ? -0.833 -14.162 12.017 1.00 96.88 178 LEU A C 1
ATOM 1379 O O . LEU A 1 178 ? 0.127 -14.791 11.563 1.00 96.88 178 LEU A O 1
ATOM 1383 N N . PRO A 1 179 ? -0.963 -12.833 11.804 1.00 96.62 179 PRO A N 1
ATOM 1384 C CA . PRO A 1 179 ? -0.033 -12.118 10.934 1.00 96.62 179 PRO A CA 1
ATOM 1385 C C . PRO A 1 179 ? 1.401 -12.139 11.467 1.00 96.62 179 PRO A C 1
ATOM 1387 O O . PRO A 1 179 ? 2.324 -12.317 10.675 1.00 96.62 179 PRO A O 1
ATOM 1390 N N . LEU A 1 180 ? 1.617 -12.014 12.783 1.00 96.56 180 LEU A N 1
ATOM 1391 C CA . LEU A 1 180 ? 2.966 -12.023 13.357 1.00 96.56 180 LEU A CA 1
ATOM 1392 C C . LEU A 1 180 ? 3.602 -13.414 13.343 1.00 96.56 180 LEU A C 1
ATOM 1394 O O . LEU A 1 180 ? 4.790 -13.523 13.053 1.00 96.56 180 LEU A O 1
ATOM 1398 N N . SER A 1 181 ? 2.843 -14.480 13.611 1.00 97.19 181 SER A N 1
ATOM 1399 C CA . SER A 1 181 ? 3.360 -15.850 13.538 1.00 97.19 181 SER A CA 1
ATOM 1400 C C . SER A 1 181 ? 3.743 -16.228 12.108 1.00 97.19 181 SER A C 1
ATOM 1402 O O . SER A 1 181 ? 4.829 -16.764 11.887 1.00 97.19 181 SER A O 1
ATOM 1404 N N . VAL A 1 182 ? 2.895 -15.904 11.125 1.00 96.50 182 VAL A N 1
ATOM 1405 C CA . VAL A 1 182 ? 3.173 -16.185 9.708 1.00 96.50 182 VAL A CA 1
ATOM 1406 C C . VAL A 1 182 ? 4.346 -15.336 9.206 1.00 96.50 182 VAL A C 1
ATOM 1408 O O . VAL A 1 182 ? 5.250 -15.863 8.556 1.00 96.50 182 VAL A O 1
ATOM 1411 N N . LEU A 1 183 ? 4.391 -14.045 9.557 1.00 95.25 183 LEU A N 1
ATOM 1412 C CA . LEU A 1 183 ? 5.511 -13.164 9.219 1.00 95.25 183 LEU A CA 1
ATOM 1413 C C . LEU A 1 183 ? 6.821 -13.626 9.872 1.00 95.25 183 LEU A C 1
ATOM 1415 O O . LEU A 1 183 ? 7.852 -13.653 9.205 1.00 95.25 183 LEU A O 1
ATOM 1419 N N . GLY A 1 184 ? 6.782 -14.034 11.142 1.00 96.31 184 GLY A N 1
ATOM 1420 C CA . GLY A 1 184 ? 7.938 -14.554 11.870 1.00 96.31 184 GLY A CA 1
ATOM 1421 C C . GLY A 1 184 ? 8.491 -15.832 11.240 1.00 96.31 184 GLY A C 1
ATOM 1422 O O . GLY A 1 184 ? 9.693 -15.924 11.000 1.00 96.31 184 GLY A O 1
ATOM 1423 N N . GLY A 1 185 ? 7.620 -16.781 10.878 1.00 96.38 185 GLY A N 1
ATOM 1424 C CA . GLY A 1 185 ? 8.016 -17.985 10.141 1.00 96.38 185 GLY A CA 1
ATOM 1425 C C . GLY A 1 185 ? 8.630 -17.664 8.775 1.00 96.38 185 GLY A C 1
ATOM 1426 O O . GLY A 1 185 ? 9.665 -18.222 8.409 1.00 96.38 185 GLY A O 1
ATOM 1427 N N . TYR A 1 186 ? 8.049 -16.709 8.046 1.00 93.38 186 TYR A N 1
ATOM 1428 C CA . TYR A 1 186 ? 8.585 -16.234 6.769 1.00 93.38 186 TYR A CA 1
ATOM 1429 C C . TYR A 1 186 ? 9.954 -15.558 6.913 1.00 93.38 186 TYR A C 1
ATOM 1431 O O . TYR A 1 186 ? 10.863 -15.836 6.132 1.00 93.38 186 TYR A O 1
ATOM 1439 N N . MET A 1 187 ? 10.138 -14.702 7.920 1.00 94.81 187 MET A N 1
ATOM 1440 C CA . MET A 1 187 ? 11.426 -14.070 8.215 1.00 94.81 187 MET A CA 1
ATOM 1441 C C . MET A 1 187 ? 12.479 -15.106 8.619 1.00 94.81 187 MET A C 1
ATOM 1443 O O . MET A 1 187 ? 13.603 -15.036 8.133 1.00 94.81 187 MET A O 1
ATOM 1447 N N . ALA A 1 188 ? 12.123 -16.104 9.434 1.00 96.44 188 ALA A N 1
ATOM 1448 C CA . ALA A 1 188 ? 13.029 -17.191 9.805 1.00 96.44 188 ALA A CA 1
ATOM 1449 C C . ALA A 1 188 ? 13.470 -18.017 8.583 1.00 96.44 188 ALA A C 1
ATOM 1451 O O . ALA A 1 188 ? 14.656 -18.311 8.423 1.00 96.44 188 AL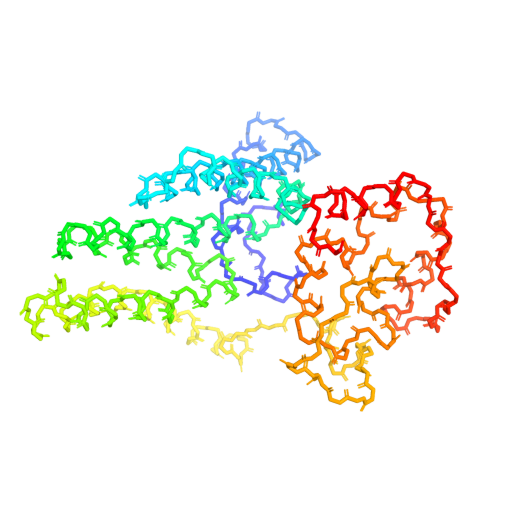A A O 1
ATOM 1452 N N . ALA A 1 189 ? 12.538 -18.333 7.677 1.00 93.38 189 ALA A N 1
ATOM 1453 C CA . ALA A 1 189 ? 12.854 -18.994 6.413 1.00 93.38 189 ALA A CA 1
ATOM 1454 C C . ALA A 1 189 ? 13.787 -18.139 5.537 1.00 93.38 189 ALA A C 1
ATOM 1456 O O . ALA A 1 189 ? 14.731 -18.664 4.944 1.00 93.38 189 ALA A O 1
ATOM 1457 N N . ASN A 1 190 ? 13.575 -16.819 5.507 1.00 93.19 190 ASN A N 1
ATOM 1458 C CA . ASN A 1 190 ? 14.450 -15.904 4.778 1.00 93.19 190 ASN A CA 1
ATOM 1459 C C . ASN A 1 190 ? 15.852 -15.840 5.377 1.00 93.19 190 ASN A C 1
ATOM 1461 O O . ASN A 1 190 ? 16.814 -15.884 4.623 1.00 93.19 190 ASN A O 1
ATOM 1465 N N . VAL A 1 191 ? 15.989 -15.797 6.704 1.00 95.38 191 VAL A N 1
ATOM 1466 C CA . VAL A 1 191 ? 17.304 -15.829 7.364 1.00 95.38 191 VAL A CA 1
ATOM 1467 C C . VAL A 1 191 ? 18.054 -17.111 7.005 1.00 95.38 191 VAL A C 1
ATOM 1469 O O . VAL A 1 191 ? 19.239 -17.055 6.694 1.00 95.38 191 VAL A O 1
ATOM 1472 N N . LYS A 1 192 ? 17.363 -18.257 6.978 1.00 95.31 192 LYS A N 1
ATOM 1473 C CA . LYS A 1 192 ? 17.974 -19.544 6.624 1.00 95.31 192 LYS A CA 1
ATOM 1474 C C . LYS A 1 192 ? 18.482 -19.597 5.177 1.00 95.31 192 LYS A C 1
ATOM 1476 O O . LYS A 1 192 ? 19.481 -20.262 4.931 1.00 95.31 192 LYS A O 1
ATOM 1481 N N . HIS A 1 193 ? 17.787 -18.959 4.234 1.00 91.38 193 HIS A N 1
ATOM 1482 C CA . HIS A 1 193 ? 18.089 -19.086 2.801 1.00 91.38 193 HIS A CA 1
ATOM 1483 C C . HIS A 1 193 ? 18.851 -17.892 2.206 1.00 91.38 193 HIS A C 1
ATOM 1485 O O . HIS A 1 193 ? 19.675 -18.074 1.323 1.00 91.38 193 HIS A O 1
ATOM 1491 N N . TYR A 1 194 ? 18.582 -16.680 2.692 1.00 89.38 194 TYR A N 1
ATOM 1492 C CA . TYR A 1 194 ? 19.113 -15.417 2.171 1.00 89.38 194 TYR A CA 1
ATOM 1493 C C . TYR A 1 194 ? 19.977 -14.659 3.194 1.00 89.38 194 TYR A C 1
ATOM 1495 O O . TYR A 1 194 ? 20.410 -13.550 2.905 1.00 89.38 194 TYR A O 1
ATOM 1503 N N . HIS A 1 195 ? 20.198 -15.203 4.398 1.00 91.94 195 HIS A N 1
ATOM 1504 C CA . HIS A 1 195 ? 20.986 -14.585 5.482 1.00 91.94 195 HIS A CA 1
ATOM 1505 C C . HIS A 1 195 ? 20.459 -13.236 6.010 1.00 91.94 195 HIS A C 1
ATOM 1507 O O . HIS A 1 195 ? 21.122 -12.567 6.798 1.00 91.94 195 HIS A O 1
ATOM 1513 N N . THR A 1 196 ? 19.239 -12.845 5.639 1.00 91.12 196 THR A N 1
ATOM 1514 C CA . THR A 1 196 ? 18.560 -11.638 6.131 1.00 91.12 196 THR A CA 1
ATOM 1515 C C . THR A 1 196 ? 17.052 -11.885 6.242 1.00 91.12 196 THR A C 1
ATOM 1517 O O . THR A 1 196 ? 16.485 -12.586 5.399 1.00 91.12 196 THR A O 1
ATOM 1520 N N . PRO A 1 197 ? 16.360 -11.338 7.264 1.00 92.25 197 PRO A N 1
ATOM 1521 C CA . PRO A 1 197 ? 14.914 -11.525 7.426 1.00 92.25 197 PRO A CA 1
ATOM 1522 C C . PRO A 1 197 ? 14.101 -10.861 6.309 1.00 92.25 197 PRO A C 1
ATOM 1524 O O . PRO A 1 197 ? 13.041 -11.366 5.924 1.00 92.25 197 PRO A O 1
ATOM 1527 N N . LEU A 1 198 ? 14.608 -9.748 5.776 1.00 90.62 198 LEU A N 1
ATOM 1528 C CA . LEU A 1 198 ? 13.996 -8.948 4.721 1.00 90.62 198 LEU A CA 1
ATOM 1529 C C . LEU A 1 198 ? 15.030 -8.753 3.607 1.00 90.62 198 LEU A C 1
ATOM 1531 O O . LEU A 1 198 ? 15.660 -7.698 3.535 1.00 90.62 198 LEU A O 1
ATOM 1535 N N . PRO A 1 199 ? 15.241 -9.774 2.757 1.00 88.00 199 PRO A N 1
ATOM 1536 C CA . PRO A 1 199 ? 16.147 -9.662 1.624 1.00 88.00 199 PRO A CA 1
ATOM 1537 C C . PRO A 1 199 ? 15.756 -8.487 0.744 1.00 88.00 199 PRO A C 1
ATOM 1539 O O . PRO A 1 199 ? 14.573 -8.167 0.607 1.00 88.00 199 PRO A O 1
ATOM 1542 N N . TRP A 1 200 ? 16.777 -7.865 0.173 1.00 81.44 200 TRP A N 1
ATOM 1543 C CA . TRP A 1 200 ? 16.698 -6.654 -0.619 1.00 81.44 200 TRP A CA 1
ATOM 1544 C C . TRP A 1 200 ? 17.669 -6.819 -1.782 1.00 81.44 200 TRP A C 1
ATOM 1546 O O . TRP A 1 200 ? 18.866 -6.976 -1.565 1.00 81.44 200 TRP A O 1
ATOM 1556 N N . ASN A 1 201 ? 17.150 -6.853 -3.007 1.00 76.62 201 ASN A N 1
ATOM 1557 C CA . ASN A 1 201 ? 17.934 -7.230 -4.187 1.00 76.62 201 ASN A CA 1
ATOM 1558 C C . ASN A 1 201 ? 18.207 -6.063 -5.142 1.00 76.62 201 ASN A C 1
ATOM 1560 O O . ASN A 1 201 ? 18.599 -6.273 -6.286 1.00 76.62 201 ASN A O 1
ATOM 1564 N N . VAL A 1 202 ? 17.957 -4.831 -4.699 1.00 65.94 202 VAL A N 1
ATOM 1565 C CA . VAL A 1 202 ? 18.073 -3.654 -5.560 1.00 65.94 202 VAL A CA 1
ATOM 1566 C C . VAL A 1 202 ? 19.413 -2.969 -5.341 1.00 65.94 202 VAL A C 1
ATOM 1568 O O . VAL A 1 202 ? 19.465 -1.781 -5.063 1.00 65.94 202 VAL A O 1
ATOM 1571 N N . SER A 1 203 ? 20.510 -3.719 -5.472 1.00 59.78 203 SER A N 1
ATOM 1572 C CA . SER A 1 203 ? 21.873 -3.163 -5.449 1.00 59.78 203 SER A CA 1
ATOM 1573 C C . SER A 1 203 ? 22.069 -2.065 -6.507 1.00 59.78 203 SER A C 1
ATOM 1575 O O . SER A 1 203 ? 22.789 -1.105 -6.257 1.00 59.78 203 SER A O 1
ATOM 1577 N N . LEU A 1 204 ? 21.325 -2.130 -7.622 1.00 50.12 204 LEU A N 1
ATOM 1578 C CA . LEU A 1 204 ? 21.212 -1.063 -8.632 1.00 50.12 204 LEU A CA 1
ATOM 1579 C C . LEU A 1 204 ? 20.601 0.253 -8.096 1.00 50.12 204 LEU A C 1
ATOM 1581 O O . LEU A 1 204 ? 20.767 1.302 -8.697 1.00 50.12 204 LEU A O 1
ATOM 1585 N N . TYR A 1 205 ? 19.872 0.190 -6.979 1.00 52.38 205 TYR A N 1
ATOM 1586 C CA . TYR A 1 205 ? 19.178 1.300 -6.313 1.00 52.38 205 TYR A CA 1
ATOM 1587 C C . TYR A 1 205 ? 19.660 1.492 -4.873 1.00 52.38 205 TYR A C 1
ATOM 1589 O O . TYR A 1 205 ? 18.957 2.145 -4.083 1.00 52.38 205 TYR A O 1
ATOM 1597 N N . ASP A 1 206 ? 20.798 0.884 -4.505 1.00 56.56 206 ASP A N 1
ATOM 1598 C CA . ASP A 1 206 ? 21.334 0.972 -3.155 1.00 56.56 206 ASP A CA 1
ATOM 1599 C C . ASP A 1 206 ? 21.503 2.460 -2.806 1.00 56.56 206 ASP A C 1
ATOM 1601 O O . ASP A 1 206 ? 22.335 3.150 -3.410 1.00 56.56 206 ASP A O 1
ATOM 1605 N N . PRO A 1 207 ? 20.701 2.988 -1.858 1.00 50.53 207 PRO A N 1
ATOM 1606 C CA . PRO A 1 207 ? 20.748 4.393 -1.486 1.00 50.53 207 PRO A CA 1
ATOM 1607 C C . PRO A 1 207 ? 22.114 4.824 -0.961 1.00 50.53 207 PRO A C 1
ATOM 1609 O O . PRO A 1 207 ? 22.370 6.021 -0.900 1.00 50.53 207 PRO A O 1
ATOM 1612 N N . SER A 1 208 ? 22.941 3.868 -0.528 1.00 53.38 208 SER A N 1
ATOM 1613 C CA . SER A 1 208 ? 24.293 4.115 -0.037 1.00 53.38 208 SER A CA 1
ATOM 1614 C C . SER A 1 208 ? 25.341 4.208 -1.146 1.00 53.38 208 SER A C 1
ATOM 1616 O O . SER A 1 208 ? 26.419 4.735 -0.891 1.00 53.38 208 SER A O 1
ATOM 1618 N N . VAL A 1 209 ? 25.027 3.743 -2.363 1.00 58.06 209 VAL A N 1
ATOM 1619 C CA . VAL A 1 209 ? 25.988 3.670 -3.475 1.00 58.06 209 VAL A CA 1
ATOM 1620 C C . VAL A 1 209 ? 25.648 4.654 -4.604 1.00 58.06 209 VAL A C 1
ATOM 1622 O O . VAL A 1 209 ? 26.565 5.251 -5.154 1.00 58.06 209 VAL A O 1
ATOM 1625 N N . HIS A 1 210 ? 24.362 4.871 -4.930 1.00 53.91 210 HIS A N 1
ATOM 1626 C CA . HIS A 1 210 ? 23.967 5.623 -6.143 1.00 53.91 210 HIS A CA 1
ATOM 1627 C C . HIS A 1 210 ? 22.986 6.784 -5.928 1.00 53.91 210 HIS A C 1
ATOM 1629 O O . HIS A 1 210 ? 22.753 7.558 -6.854 1.00 53.91 210 HIS A O 1
ATOM 1635 N N . ARG A 1 211 ? 22.373 6.946 -4.745 1.00 59.78 211 ARG A N 1
ATOM 1636 C CA . ARG A 1 211 ? 21.444 8.073 -4.555 1.00 59.78 211 ARG A CA 1
ATOM 1637 C C . ARG A 1 211 ? 22.217 9.333 -4.186 1.00 59.78 211 ARG A C 1
ATOM 1639 O O . ARG A 1 211 ? 22.970 9.282 -3.212 1.00 59.78 211 ARG A O 1
ATOM 1646 N N . PRO A 1 212 ? 21.977 10.480 -4.847 1.00 61.28 212 PRO A N 1
ATOM 1647 C CA . PRO A 1 212 ? 22.342 11.738 -4.225 1.00 61.28 212 PRO A CA 1
ATOM 1648 C C . PRO A 1 212 ? 21.585 11.794 -2.900 1.00 61.28 212 PRO A C 1
ATOM 1650 O O . PRO A 1 212 ? 20.364 11.668 -2.855 1.00 61.28 212 PRO A O 1
ATOM 1653 N N . ARG A 1 213 ? 22.306 11.895 -1.794 1.00 64.25 213 ARG A N 1
ATOM 1654 C CA . ARG A 1 213 ? 21.739 12.546 -0.624 1.00 64.25 213 ARG A CA 1
ATOM 1655 C C . ARG A 1 213 ? 22.162 13.988 -0.735 1.00 64.25 213 ARG A C 1
ATOM 1657 O O . ARG A 1 213 ? 23.318 14.263 -1.063 1.00 64.25 213 ARG A O 1
ATOM 1664 N N . ASP A 1 214 ? 21.227 14.882 -0.464 1.00 75.19 214 ASP A N 1
ATOM 1665 C CA . ASP A 1 214 ? 21.618 16.255 -0.217 1.00 75.19 214 ASP A CA 1
ATOM 1666 C C . ASP A 1 214 ? 22.640 16.242 0.929 1.00 75.19 214 ASP A C 1
ATOM 1668 O O . ASP A 1 214 ? 22.525 15.423 1.850 1.00 75.19 214 ASP A O 1
ATOM 1672 N N . PRO A 1 215 ? 23.682 17.085 0.860 1.00 77.50 215 PRO A N 1
ATOM 1673 C CA . PRO A 1 215 ? 24.693 17.141 1.910 1.00 77.50 215 PRO A CA 1
ATOM 1674 C C . PRO A 1 215 ? 24.078 17.537 3.260 1.00 77.50 215 PRO A C 1
ATOM 1676 O O . PRO A 1 215 ? 24.634 17.222 4.311 1.00 77.50 215 PRO A O 1
ATOM 1679 N N . GLU A 1 216 ? 22.923 18.206 3.234 1.00 83.81 216 GLU A N 1
ATOM 1680 C CA . GLU A 1 216 ? 22.178 18.590 4.423 1.00 83.81 216 GLU A CA 1
ATOM 1681 C C . GLU A 1 216 ? 21.253 17.469 4.935 1.00 83.81 216 GLU A C 1
ATOM 1683 O O . GLU A 1 216 ? 20.682 16.707 4.149 1.00 83.81 216 GLU A O 1
ATOM 1688 N N . PRO A 1 217 ? 21.046 17.374 6.262 1.00 85.69 217 PRO A N 1
ATOM 1689 C CA . PRO A 1 217 ? 20.057 16.471 6.838 1.00 85.69 217 PRO A CA 1
ATOM 1690 C C . PRO A 1 217 ? 18.635 16.759 6.338 1.00 85.69 217 PRO A C 1
ATOM 1692 O O . PRO A 1 217 ? 18.254 17.908 6.122 1.00 85.69 217 PRO A O 1
ATOM 1695 N N . ILE A 1 218 ? 17.807 15.713 6.258 1.00 88.94 218 ILE A N 1
ATOM 1696 C CA . ILE A 1 218 ? 16.382 15.853 5.934 1.00 88.94 218 ILE A CA 1
ATOM 1697 C C . ILE A 1 218 ? 15.689 16.689 7.017 1.00 88.94 218 ILE A C 1
ATOM 1699 O O . ILE A 1 218 ? 15.684 16.327 8.196 1.00 88.94 218 ILE A O 1
ATOM 1703 N N . SER A 1 219 ? 15.038 17.774 6.608 1.00 91.38 219 SER A N 1
ATOM 1704 C CA . SER A 1 219 ? 14.188 18.583 7.473 1.00 91.38 219 SER A CA 1
ATOM 1705 C C . SER A 1 219 ? 12.785 17.985 7.597 1.00 91.38 219 SER A C 1
ATOM 1707 O O . SER A 1 219 ? 12.129 17.655 6.606 1.00 91.38 219 SER A O 1
ATOM 1709 N N . PHE A 1 220 ? 12.298 17.894 8.835 1.00 94.50 220 PHE A N 1
ATOM 1710 C CA . PHE A 1 220 ? 10.935 17.460 9.175 1.00 94.50 220 PHE A CA 1
ATOM 1711 C C . PHE A 1 220 ? 9.969 18.631 9.409 1.00 94.50 220 PHE A C 1
ATOM 1713 O O . PHE A 1 220 ? 8.827 18.416 9.813 1.00 94.50 220 PHE A O 1
ATOM 1720 N N . VAL A 1 221 ? 10.421 19.867 9.178 1.00 94.38 221 VAL A N 1
ATOM 1721 C CA . VAL A 1 221 ? 9.631 21.091 9.405 1.00 94.38 221 VAL A CA 1
ATOM 1722 C C . VAL A 1 221 ? 9.485 21.954 8.156 1.00 94.38 221 VAL A C 1
ATOM 1724 O O . VAL A 1 221 ? 8.587 22.786 8.098 1.00 94.38 221 VAL A O 1
ATOM 1727 N N . SER A 1 222 ? 10.341 21.771 7.148 1.00 92.38 222 SER A N 1
ATOM 1728 C CA . SER A 1 222 ? 10.198 22.471 5.874 1.00 92.38 222 SER A CA 1
ATOM 1729 C C . SER A 1 222 ? 9.123 21.815 5.010 1.00 92.38 222 SER A C 1
ATOM 1731 O O . SER A 1 222 ? 8.951 20.595 5.029 1.00 92.38 222 SER A O 1
ATOM 1733 N N . PHE A 1 223 ? 8.431 22.632 4.221 1.00 89.06 223 PHE A N 1
ATOM 1734 C CA . PHE A 1 223 ? 7.493 22.188 3.199 1.00 89.06 223 PHE A CA 1
ATOM 1735 C C . PHE A 1 223 ? 7.537 23.165 2.021 1.00 89.06 223 PHE A C 1
ATOM 1737 O O . PHE A 1 223 ? 7.227 24.343 2.186 1.00 89.06 223 PHE A O 1
ATOM 174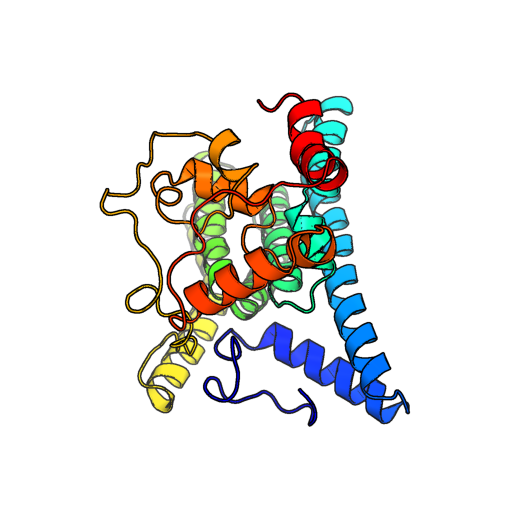4 N N . LYS A 1 224 ? 7.988 22.689 0.859 1.00 86.50 224 LYS A N 1
ATOM 1745 C CA . LYS A 1 224 ? 8.223 23.492 -0.346 1.00 86.50 224 LYS A CA 1
ATOM 1746 C C . LYS A 1 224 ? 7.763 22.747 -1.609 1.00 86.50 224 LYS A C 1
ATOM 1748 O O . LYS A 1 224 ? 8.573 22.443 -2.482 1.00 86.50 224 LYS A O 1
ATOM 1753 N N . PRO A 1 225 ? 6.462 22.436 -1.732 1.00 79.12 225 PRO A N 1
ATOM 1754 C CA . PRO A 1 225 ? 5.921 21.597 -2.809 1.00 79.12 225 PRO A CA 1
ATOM 1755 C C . PRO A 1 225 ? 6.160 22.151 -4.224 1.00 79.12 225 PRO A C 1
ATOM 1757 O O . PRO A 1 225 ? 6.174 21.391 -5.188 1.00 79.12 225 PRO A O 1
ATOM 1760 N N . TRP A 1 226 ? 6.371 23.464 -4.364 1.00 76.75 226 TRP A N 1
ATOM 1761 C CA . TRP A 1 226 ? 6.663 24.114 -5.647 1.00 76.75 226 TRP A CA 1
ATOM 1762 C C . TRP A 1 226 ? 8.033 23.740 -6.226 1.00 76.75 226 TRP A C 1
ATOM 1764 O O . TRP A 1 226 ? 8.272 23.936 -7.416 1.00 76.75 226 TRP A O 1
ATOM 1774 N N . GLU A 1 227 ? 8.945 23.212 -5.410 1.00 76.44 227 GLU A N 1
ATOM 1775 C CA . GLU A 1 227 ? 10.298 22.885 -5.848 1.00 76.44 227 GLU A CA 1
ATOM 1776 C C . GLU A 1 227 ? 10.359 21.672 -6.788 1.00 76.44 227 GLU A C 1
ATOM 1778 O O . GLU A 1 227 ? 11.265 21.616 -7.625 1.00 76.44 227 GLU A O 1
ATOM 1783 N N . ASP A 1 228 ? 9.390 20.762 -6.702 1.00 73.75 228 ASP A N 1
ATOM 1784 C CA . ASP A 1 228 ? 9.363 19.499 -7.455 1.00 73.75 228 ASP A CA 1
ATOM 1785 C C . ASP A 1 228 ? 8.451 19.549 -8.690 1.00 73.75 228 ASP A C 1
ATOM 1787 O O . ASP A 1 228 ? 8.320 18.571 -9.421 1.00 73.75 228 ASP A O 1
ATOM 1791 N N . VAL A 1 229 ? 7.845 20.708 -8.969 1.00 70.00 229 VAL A N 1
ATOM 1792 C CA . VAL A 1 229 ? 7.038 20.922 -10.184 1.00 70.00 229 VAL A CA 1
ATOM 1793 C C . VAL A 1 229 ? 7.914 20.885 -11.440 1.00 70.00 229 VAL A C 1
ATOM 1795 O O . VAL A 1 229 ? 7.442 20.524 -12.514 1.00 70.00 229 VAL A O 1
ATOM 1798 N N . VAL A 1 230 ? 9.185 21.284 -11.314 1.00 68.44 230 VAL A N 1
ATOM 1799 C CA . VAL A 1 230 ? 10.082 21.530 -12.457 1.00 68.44 230 VAL A CA 1
ATOM 1800 C C . VAL A 1 230 ? 11.207 20.498 -12.563 1.00 68.44 230 VAL A C 1
ATOM 1802 O O . VAL A 1 230 ? 11.695 20.238 -13.660 1.00 68.44 230 VAL A O 1
ATOM 1805 N N . MET A 1 231 ? 11.620 19.902 -11.442 1.00 73.06 231 MET A N 1
ATOM 1806 C CA . MET A 1 231 ? 12.653 18.867 -11.411 1.00 73.06 231 MET A CA 1
ATOM 1807 C C . MET A 1 231 ? 12.161 17.607 -10.704 1.00 73.06 231 MET A C 1
ATOM 1809 O O . MET A 1 231 ? 11.407 17.716 -9.740 1.00 73.06 231 MET A O 1
ATOM 1813 N N . PRO A 1 232 ? 12.631 16.419 -11.124 1.00 74.38 232 PRO A N 1
ATOM 1814 C CA . PRO A 1 232 ? 12.355 15.177 -10.413 1.00 74.38 232 PRO A CA 1
ATOM 1815 C C . PRO A 1 232 ? 12.830 15.244 -8.961 1.00 74.38 232 PRO A C 1
ATOM 1817 O O . PRO A 1 232 ? 13.917 15.749 -8.689 1.00 74.38 232 PRO A O 1
ATOM 1820 N N . MET A 1 233 ? 12.074 14.634 -8.047 1.00 77.38 233 MET A N 1
ATOM 1821 C CA . MET A 1 233 ? 12.382 14.595 -6.606 1.00 77.38 233 MET A CA 1
ATOM 1822 C C . MET A 1 233 ? 13.781 14.042 -6.295 1.00 77.38 233 MET A C 1
ATOM 1824 O O . MET A 1 233 ? 14.379 14.394 -5.286 1.00 77.38 233 MET A O 1
ATOM 1828 N N . LEU A 1 234 ? 14.307 13.142 -7.132 1.00 79.00 234 LEU A N 1
ATOM 1829 C CA . LEU A 1 234 ? 15.634 12.560 -6.913 1.00 79.00 234 LEU A CA 1
ATOM 1830 C C . LEU A 1 234 ? 16.772 13.471 -7.392 1.00 79.00 234 LEU A C 1
ATOM 1832 O O . LEU A 1 234 ? 17.924 13.106 -7.196 1.00 79.00 234 LEU A O 1
ATOM 1836 N N . ALA A 1 235 ? 16.489 14.614 -8.025 1.00 81.12 235 ALA A N 1
ATOM 1837 C CA . ALA A 1 235 ? 17.520 15.560 -8.435 1.00 81.12 235 ALA A CA 1
ATOM 1838 C C . ALA A 1 235 ? 18.308 16.090 -7.216 1.00 81.12 235 ALA A C 1
ATOM 1840 O O . ALA A 1 235 ? 17.727 16.276 -6.142 1.00 81.12 235 ALA A O 1
ATOM 1841 N N . PRO A 1 236 ? 19.616 16.371 -7.363 1.00 81.62 236 PRO A N 1
ATOM 1842 C CA . PRO A 1 236 ? 20.400 16.973 -6.290 1.00 81.62 236 PRO A CA 1
ATOM 1843 C C . PRO A 1 236 ? 19.765 18.276 -5.775 1.00 81.62 236 PRO A C 1
ATOM 1845 O O . PRO A 1 236 ? 19.354 19.132 -6.560 1.00 81.62 236 PRO A O 1
ATOM 1848 N N . GLY A 1 237 ? 19.696 18.434 -4.456 1.00 82.62 237 GLY A N 1
ATOM 1849 C CA . GLY A 1 237 ? 19.095 19.573 -3.758 1.00 82.62 237 GLY A CA 1
ATOM 1850 C C . GLY A 1 237 ? 17.601 19.431 -3.440 1.00 82.62 237 GLY A C 1
ATOM 1851 O O . GLY A 1 237 ? 17.024 20.346 -2.851 1.00 82.62 237 GLY A O 1
ATOM 1852 N N . LYS A 1 238 ? 16.942 18.330 -3.828 1.00 83.31 238 LYS A N 1
ATOM 1853 C CA . LYS A 1 238 ? 15.483 18.135 -3.666 1.00 83.31 238 LYS A CA 1
ATOM 1854 C C . LYS A 1 238 ? 15.084 17.184 -2.539 1.00 83.31 238 LYS A C 1
ATOM 1856 O O . LYS A 1 238 ? 13.910 17.081 -2.196 1.00 83.31 238 LYS A O 1
ATOM 1861 N N . LEU A 1 239 ? 16.049 16.536 -1.898 1.00 85.38 239 LEU A N 1
ATOM 1862 C CA . LEU A 1 239 ? 15.821 15.546 -0.842 1.00 85.38 239 LEU A CA 1
ATOM 1863 C C . LEU A 1 239 ? 15.953 16.139 0.569 1.00 85.38 239 LEU A C 1
ATOM 1865 O O . LEU A 1 239 ? 16.074 15.410 1.551 1.00 85.38 239 LEU A O 1
ATOM 1869 N N . HIS A 1 240 ? 15.892 17.464 0.685 1.00 86.38 240 HIS A N 1
ATOM 1870 C CA . HIS A 1 240 ? 16.087 18.210 1.926 1.00 86.38 240 HIS A CA 1
ATOM 1871 C C . HIS A 1 240 ? 14.840 18.279 2.832 1.00 86.38 240 HIS A C 1
ATOM 1873 O O . HIS A 1 240 ? 14.929 18.767 3.959 1.00 86.38 240 HIS A O 1
ATOM 1879 N N . SER A 1 241 ? 13.657 17.842 2.381 1.00 90.69 241 SER A N 1
ATOM 1880 C CA . SER A 1 241 ? 12.390 18.027 3.109 1.00 90.69 241 SER A CA 1
ATOM 1881 C C . SER A 1 241 ? 11.502 16.784 3.084 1.00 90.69 241 SER A C 1
ATOM 1883 O O . SER A 1 241 ? 11.004 16.388 2.032 1.00 90.69 241 SER A O 1
ATOM 1885 N N . PHE A 1 242 ? 11.211 16.221 4.261 1.00 90.31 242 PHE A N 1
ATOM 1886 C CA . PHE A 1 242 ? 10.344 15.046 4.399 1.00 90.31 242 PHE A CA 1
ATOM 1887 C C . PHE A 1 242 ? 8.934 15.290 3.841 1.00 90.31 242 PHE A C 1
ATOM 1889 O O . PHE A 1 242 ? 8.415 14.478 3.074 1.00 90.31 242 PHE A O 1
ATOM 1896 N N . TRP A 1 243 ? 8.311 16.417 4.204 1.00 89.69 243 TRP A N 1
ATOM 1897 C CA . TRP A 1 243 ? 6.944 16.734 3.779 1.00 89.69 243 TRP A CA 1
ATOM 1898 C C . TRP A 1 243 ? 6.856 17.047 2.291 1.00 89.69 243 TRP A C 1
ATOM 1900 O O . TRP A 1 243 ? 5.883 16.660 1.648 1.00 89.69 243 TRP A O 1
ATOM 1910 N N . THR A 1 244 ? 7.880 17.701 1.742 1.00 88.00 244 THR A N 1
ATOM 1911 C CA . THR A 1 244 ? 7.962 17.972 0.302 1.00 88.00 244 THR A CA 1
ATOM 1912 C C . THR A 1 244 ? 8.093 16.665 -0.465 1.00 88.00 244 THR A C 1
ATOM 1914 O O . THR A 1 244 ? 7.277 16.403 -1.336 1.00 88.00 244 THR A O 1
ATOM 1917 N N . MET A 1 245 ? 8.999 15.772 -0.055 1.00 86.62 245 MET A N 1
ATOM 1918 C CA . MET A 1 245 ? 9.144 14.449 -0.671 1.00 86.62 245 MET A CA 1
ATOM 1919 C C . MET A 1 245 ? 7.852 13.622 -0.605 1.00 86.62 245 MET A C 1
ATOM 1921 O O . MET A 1 245 ? 7.486 12.958 -1.575 1.00 86.62 245 MET A O 1
ATOM 1925 N N . LEU A 1 246 ? 7.139 13.656 0.528 1.00 86.75 246 LEU A N 1
ATOM 1926 C CA . LEU A 1 246 ? 5.859 12.961 0.668 1.00 86.75 246 LEU A CA 1
ATOM 1927 C C . LEU A 1 246 ? 4.816 13.529 -0.301 1.00 86.75 246 LEU A C 1
ATOM 1929 O O . LEU A 1 246 ? 4.166 12.766 -1.015 1.00 86.75 246 LEU A O 1
ATOM 1933 N N . TYR A 1 247 ? 4.666 14.855 -0.331 1.00 86.12 247 TYR A N 1
ATOM 1934 C CA . TYR A 1 247 ? 3.751 15.546 -1.234 1.00 86.12 247 TYR A CA 1
ATOM 1935 C C . TYR A 1 247 ? 4.076 15.221 -2.688 1.00 86.12 247 TYR A C 1
ATOM 1937 O O . TYR A 1 247 ? 3.215 14.737 -3.418 1.00 86.12 247 TYR A O 1
ATOM 1945 N N . SER A 1 248 ? 5.329 15.388 -3.085 1.00 82.38 248 SER A N 1
ATOM 1946 C CA . SER A 1 248 ? 5.761 15.169 -4.456 1.00 82.38 248 SER A CA 1
ATOM 1947 C C . SER A 1 248 ? 5.582 13.723 -4.871 1.00 82.38 248 SER A C 1
ATOM 1949 O O . SER A 1 248 ? 5.052 13.468 -5.943 1.00 82.38 248 SER A O 1
ATOM 1951 N N . GLY A 1 249 ? 5.870 12.769 -3.985 1.00 81.12 249 GLY A N 1
ATOM 1952 C CA . GLY A 1 249 ? 5.576 11.364 -4.231 1.00 81.12 249 GLY A CA 1
ATOM 1953 C C . GLY A 1 249 ? 4.087 11.071 -4.450 1.00 81.12 249 GLY A C 1
ATOM 1954 O O . GLY A 1 249 ? 3.770 10.094 -5.124 1.00 81.12 249 GLY A O 1
ATOM 1955 N N . MET A 1 250 ? 3.164 11.837 -3.861 1.00 82.69 250 MET A N 1
ATOM 1956 C CA . MET A 1 250 ? 1.710 11.649 -4.021 1.00 82.69 250 MET A CA 1
ATOM 1957 C C . MET A 1 250 ? 1.147 12.330 -5.270 1.00 82.69 250 MET A C 1
ATOM 1959 O O . MET A 1 250 ? 0.184 11.840 -5.866 1.00 82.69 250 MET A O 1
ATOM 1963 N N . TRP A 1 251 ? 1.730 13.462 -5.640 1.00 79.00 251 TRP A N 1
ATOM 1964 C CA . TRP A 1 251 ? 1.143 14.405 -6.584 1.00 79.00 251 TRP A CA 1
ATOM 1965 C C . TRP A 1 251 ? 1.890 14.485 -7.913 1.00 79.00 251 TRP A C 1
ATOM 1967 O O . TRP A 1 251 ? 1.276 14.790 -8.933 1.00 79.00 251 TRP A O 1
ATOM 1977 N N . PHE A 1 252 ? 3.176 14.147 -7.923 1.00 74.50 252 PHE A N 1
ATOM 1978 C CA . PHE A 1 252 ? 4.022 14.154 -9.106 1.00 74.50 252 PHE A CA 1
ATOM 1979 C C . PHE A 1 252 ? 4.573 12.760 -9.407 1.00 74.50 252 PHE A C 1
ATOM 1981 O O . PHE A 1 252 ? 4.655 11.873 -8.552 1.00 74.50 252 PHE A O 1
ATOM 1988 N N . ASP A 1 253 ? 4.950 12.571 -10.666 1.00 69.19 253 ASP A N 1
ATOM 1989 C CA . ASP A 1 253 ? 5.687 11.398 -11.114 1.00 69.19 253 ASP A CA 1
ATOM 1990 C C . ASP A 1 253 ? 7.168 11.581 -10.752 1.00 69.19 253 ASP A C 1
ATOM 1992 O O . ASP A 1 253 ? 7.958 12.142 -11.509 1.00 69.19 253 ASP A O 1
ATOM 1996 N N . THR A 1 254 ? 7.529 11.204 -9.523 1.00 65.69 254 THR A N 1
ATOM 1997 C CA . THR A 1 254 ? 8.867 11.462 -8.957 1.00 65.69 254 THR A CA 1
ATOM 1998 C C . THR A 1 254 ? 9.974 10.602 -9.559 1.00 65.69 254 THR A C 1
ATOM 2000 O O . THR A 1 254 ? 11.154 10.908 -9.395 1.00 65.69 254 THR A O 1
ATOM 2003 N N . GLU A 1 255 ? 9.589 9.521 -10.227 1.00 64.81 255 GLU A N 1
ATOM 2004 C CA . GLU A 1 255 ? 10.437 8.677 -11.059 1.00 64.81 255 GLU A CA 1
ATOM 2005 C C . GLU A 1 255 ? 9.798 8.758 -12.449 1.00 64.81 255 GLU A C 1
ATOM 2007 O O . GLU A 1 255 ? 8.752 8.156 -12.603 1.00 64.81 255 GLU A O 1
ATOM 2012 N N . PRO A 1 256 ? 10.334 9.529 -13.412 1.00 63.59 256 PRO A N 1
ATOM 2013 C CA . PRO A 1 256 ? 9.608 10.105 -14.561 1.00 63.59 256 PRO A CA 1
ATOM 2014 C C . PRO A 1 256 ? 9.180 9.083 -15.638 1.00 63.59 256 PRO A C 1
ATOM 2016 O O . PRO A 1 256 ? 9.416 9.267 -16.835 1.00 63.59 256 PRO A O 1
ATOM 2019 N N . TYR A 1 257 ? 8.547 7.985 -15.228 1.00 62.91 257 TYR A N 1
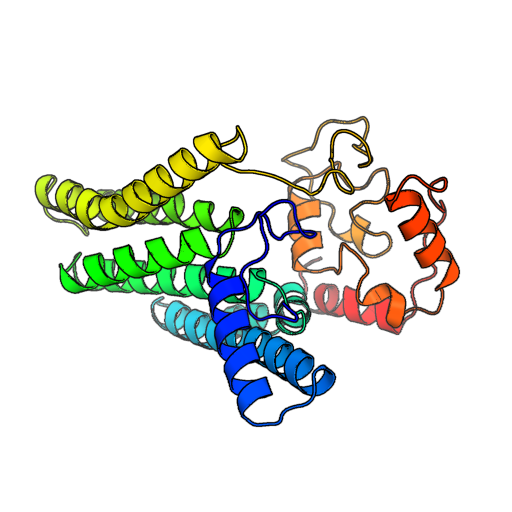ATOM 2020 C CA . TYR A 1 257 ? 8.090 6.891 -16.071 1.00 62.91 257 TYR A CA 1
ATOM 2021 C C . TYR A 1 257 ? 7.048 7.353 -17.077 1.00 62.91 257 TYR A C 1
ATOM 2023 O O . TYR A 1 257 ? 6.971 6.763 -18.139 1.00 62.91 257 TYR A O 1
ATOM 2031 N N . PHE A 1 258 ? 6.246 8.371 -16.764 1.00 63.00 258 PHE A N 1
ATOM 2032 C CA . PHE A 1 258 ? 5.233 8.923 -17.661 1.00 63.00 258 PHE A CA 1
ATOM 2033 C C . PHE A 1 258 ? 5.662 10.268 -18.234 1.00 63.00 258 PHE A C 1
ATOM 2035 O O . PHE A 1 258 ? 5.446 10.521 -19.419 1.00 63.00 258 PHE A O 1
ATOM 2042 N N . LEU A 1 259 ? 6.309 11.111 -17.425 1.00 64.69 259 LEU A N 1
ATOM 2043 C CA . LEU A 1 259 ? 6.791 12.422 -17.872 1.00 64.69 259 LEU A CA 1
ATOM 2044 C C . LEU A 1 259 ? 7.771 12.317 -19.048 1.00 64.69 259 LEU A C 1
ATOM 2046 O O . LEU A 1 259 ? 7.692 13.126 -19.969 1.00 64.69 259 LEU A O 1
ATOM 2050 N N . SER A 1 260 ? 8.622 11.287 -19.071 1.00 61.72 260 SER A N 1
ATOM 2051 C CA . SER A 1 260 ? 9.541 11.032 -20.190 1.00 61.72 260 SER A CA 1
ATOM 2052 C C . SER A 1 260 ? 8.844 10.785 -21.533 1.00 61.72 260 SER A C 1
ATOM 2054 O O . SER A 1 260 ? 9.403 11.123 -22.571 1.00 61.72 260 SER A O 1
ATOM 2056 N N . PHE A 1 261 ? 7.622 10.242 -21.534 1.00 61.56 261 PHE A N 1
ATOM 2057 C CA . PHE A 1 261 ? 6.845 10.001 -22.758 1.00 61.56 261 PHE A CA 1
ATOM 2058 C C . PHE A 1 261 ? 5.966 11.185 -23.167 1.00 61.56 261 PHE A C 1
ATOM 2060 O O . PHE A 1 261 ? 5.524 11.253 -24.313 1.00 61.56 261 PHE A O 1
ATOM 2067 N N . LEU A 1 262 ? 5.663 12.082 -22.228 1.00 64.19 262 LEU A N 1
ATOM 2068 C CA . LEU A 1 262 ? 4.792 13.238 -22.452 1.00 64.19 262 LEU A CA 1
ATOM 2069 C C . LEU A 1 262 ? 5.571 14.504 -22.826 1.00 64.19 262 LEU A C 1
ATOM 2071 O O . LEU A 1 262 ? 4.972 15.463 -23.316 1.00 64.19 262 LEU A O 1
ATOM 2075 N N . ASP A 1 263 ? 6.882 14.522 -22.586 1.00 69.06 263 ASP A N 1
ATOM 2076 C CA . ASP A 1 263 ? 7.735 15.684 -22.804 1.00 69.06 263 ASP A CA 1
ATOM 2077 C C . ASP A 1 263 ? 8.656 15.521 -24.025 1.00 69.06 263 ASP A C 1
ATOM 2079 O O . ASP A 1 263 ? 9.096 14.424 -24.359 1.00 69.06 263 ASP A O 1
ATOM 2083 N N . ALA A 1 264 ? 8.971 16.635 -24.691 1.00 68.06 264 ALA A N 1
ATOM 2084 C CA . ALA A 1 264 ? 9.832 16.655 -25.874 1.00 68.06 264 ALA A CA 1
ATOM 2085 C C . ALA A 1 264 ? 11.332 16.553 -25.531 1.00 68.06 264 ALA A C 1
ATOM 2087 O O . ALA A 1 264 ? 12.153 16.352 -26.422 1.00 68.06 264 ALA A O 1
ATOM 2088 N N . ASN A 1 265 ? 11.706 16.668 -24.252 1.00 76.12 265 ASN A N 1
ATOM 2089 C CA . ASN A 1 265 ? 13.097 16.617 -23.786 1.00 76.12 265 ASN A CA 1
ATOM 2090 C C . ASN A 1 265 ? 13.622 15.183 -23.564 1.00 76.12 265 ASN A C 1
ATOM 2092 O O . ASN A 1 265 ? 14.209 14.889 -22.522 1.00 76.12 265 ASN A O 1
ATOM 2096 N N . GLY A 1 266 ? 13.410 14.280 -24.528 1.00 76.44 266 GLY A N 1
ATOM 2097 C CA . GLY A 1 266 ? 13.816 12.869 -24.427 1.00 76.44 266 GLY A CA 1
ATOM 2098 C C . GLY A 1 266 ? 15.297 12.679 -24.072 1.00 76.44 266 GLY A C 1
ATOM 2099 O O . GLY A 1 266 ? 15.615 11.879 -23.193 1.00 76.44 266 GLY A O 1
ATOM 2100 N N . ASP A 1 267 ? 16.182 13.478 -24.670 1.00 83.12 267 ASP A N 1
ATOM 2101 C CA . ASP A 1 267 ? 17.632 13.423 -24.430 1.00 83.12 267 ASP A CA 1
ATOM 2102 C C . ASP A 1 267 ? 17.998 13.780 -22.981 1.00 83.12 267 ASP A C 1
ATOM 2104 O O . ASP A 1 267 ? 18.827 13.118 -22.356 1.00 83.12 267 ASP A O 1
ATOM 2108 N N . TRP A 1 268 ? 17.328 14.782 -22.397 1.00 85.94 268 TRP A N 1
ATOM 2109 C CA . TRP A 1 268 ? 17.537 15.148 -20.993 1.00 85.94 268 TRP A CA 1
ATOM 2110 C C . TRP A 1 268 ? 17.134 14.003 -20.064 1.00 85.94 268 TRP A C 1
ATOM 2112 O O . TRP A 1 268 ? 17.862 13.676 -19.127 1.00 85.94 268 TRP A O 1
ATOM 2122 N N . TRP A 1 269 ? 15.993 13.363 -20.340 1.00 81.25 269 TRP A N 1
ATOM 2123 C CA . TRP A 1 269 ? 15.528 12.214 -19.567 1.00 81.25 269 TRP A CA 1
ATOM 2124 C C . TRP A 1 269 ? 16.474 11.021 -19.696 1.00 81.25 269 TRP A C 1
ATOM 2126 O O . TRP A 1 269 ? 16.739 10.353 -18.699 1.00 81.25 269 TRP A O 1
ATOM 2136 N N . GLN A 1 270 ? 17.029 10.771 -20.884 1.00 83.38 270 GLN A N 1
ATOM 2137 C CA . GLN A 1 270 ? 18.043 9.733 -21.076 1.00 83.38 270 GLN A CA 1
ATOM 2138 C C . GLN A 1 270 ? 19.283 9.997 -20.219 1.00 83.38 270 GLN A C 1
ATOM 2140 O O . GLN A 1 270 ? 19.669 9.111 -19.460 1.00 83.38 270 GLN A O 1
ATOM 2145 N N . HIS A 1 271 ? 19.834 11.216 -20.250 1.00 86.00 271 HIS A N 1
ATOM 2146 C CA . HIS A 1 271 ? 20.975 11.596 -19.408 1.00 86.00 271 HIS A CA 1
ATOM 2147 C C . HIS A 1 271 ? 20.641 11.503 -17.916 1.00 86.00 271 HIS A C 1
ATOM 2149 O O . HIS A 1 271 ? 21.449 11.037 -17.118 1.00 86.00 271 HIS A O 1
ATOM 2155 N N . TYR A 1 272 ? 19.429 11.900 -17.517 1.00 82.62 272 TYR A N 1
ATOM 2156 C CA . TYR A 1 272 ? 18.956 11.735 -16.146 1.00 82.62 272 TYR A CA 1
ATOM 2157 C C . TYR A 1 272 ? 18.946 10.259 -15.727 1.00 82.62 272 TYR A C 1
ATOM 2159 O O . TYR A 1 272 ? 19.428 9.929 -14.647 1.00 82.62 272 TYR A O 1
ATOM 2167 N N . TYR A 1 273 ? 18.446 9.353 -16.571 1.00 80.75 273 TYR A N 1
ATOM 2168 C CA . TYR A 1 273 ? 18.452 7.922 -16.270 1.00 80.75 273 TYR A CA 1
ATOM 2169 C C . TYR A 1 273 ? 19.862 7.318 -16.282 1.00 80.75 273 TYR A C 1
ATOM 2171 O O . TYR A 1 273 ? 20.143 6.458 -15.451 1.00 80.75 273 TYR A O 1
ATOM 2179 N N . SER A 1 274 ? 20.745 7.759 -17.179 1.00 82.69 274 SER A N 1
ATOM 2180 C CA . SER A 1 274 ? 22.159 7.360 -17.190 1.00 82.69 274 SER A CA 1
ATOM 2181 C C . SER A 1 274 ? 22.868 7.817 -15.918 1.00 82.69 274 SER A C 1
ATOM 2183 O O . SER A 1 274 ? 23.513 7.015 -15.245 1.00 82.69 274 SER A O 1
ATOM 2185 N N . TRP A 1 275 ? 22.658 9.066 -15.499 1.00 83.44 275 TRP A N 1
ATOM 2186 C CA . TRP A 1 275 ? 23.136 9.558 -14.210 1.00 83.44 275 TRP A CA 1
ATOM 2187 C C . TRP A 1 275 ? 22.572 8.765 -13.035 1.00 83.44 275 TRP A C 1
ATOM 2189 O O . TRP A 1 275 ? 23.310 8.383 -12.130 1.00 83.44 275 TRP A O 1
ATOM 2199 N N . TYR A 1 276 ? 21.280 8.454 -13.070 1.00 76.69 276 TYR A N 1
ATOM 2200 C CA . TYR A 1 276 ? 20.633 7.664 -12.033 1.00 76.69 276 TYR A CA 1
ATOM 2201 C C . TYR A 1 276 ? 21.216 6.245 -11.912 1.00 76.69 276 TYR A C 1
ATOM 2203 O O . TYR A 1 276 ? 21.268 5.691 -10.816 1.00 76.69 276 TYR A O 1
ATOM 2211 N N . ARG A 1 277 ? 21.699 5.670 -13.022 1.00 76.81 277 ARG A N 1
ATOM 2212 C CA . ARG A 1 277 ? 22.433 4.393 -13.061 1.00 76.81 277 ARG A CA 1
ATOM 2213 C C . ARG A 1 277 ? 23.921 4.523 -12.707 1.00 76.81 277 ARG A C 1
ATOM 2215 O O . ARG A 1 277 ? 24.611 3.511 -12.655 1.00 76.81 277 ARG A O 1
ATOM 2222 N N . GLY A 1 278 ? 24.417 5.734 -12.452 1.00 77.69 278 GLY A N 1
ATOM 2223 C CA . GLY A 1 278 ? 25.833 6.005 -12.190 1.00 77.69 278 GLY A CA 1
ATOM 2224 C C . GLY A 1 278 ? 26.721 5.985 -13.440 1.00 77.69 278 GLY A C 1
ATOM 2225 O O . GLY A 1 278 ? 27.938 5.892 -13.316 1.00 77.69 278 GLY A O 1
ATOM 2226 N N . GLU A 1 279 ? 26.132 6.051 -14.634 1.00 83.44 279 GLU A N 1
ATOM 2227 C CA . GLU A 1 279 ? 26.845 5.985 -15.917 1.00 83.44 279 GLU A CA 1
ATOM 2228 C C . GLU A 1 279 ? 27.344 7.367 -16.375 1.00 83.44 279 GLU A C 1
ATOM 2230 O O . GLU A 1 279 ? 28.381 7.466 -17.027 1.00 83.44 279 GLU A O 1
ATOM 2235 N N . GLU A 1 280 ? 26.634 8.441 -16.014 1.00 85.00 280 GLU A N 1
ATOM 2236 C CA . GLU A 1 280 ? 26.889 9.816 -16.472 1.00 85.00 280 GLU A CA 1
ATOM 2237 C C . GLU A 1 280 ? 26.747 10.850 -15.334 1.00 85.00 280 GLU A C 1
ATOM 2239 O O . GLU A 1 280 ? 26.157 10.558 -14.293 1.00 85.00 280 GLU A O 1
ATOM 2244 N N . PRO A 1 281 ? 27.283 12.078 -15.472 1.00 85.75 281 PRO A N 1
ATOM 2245 C CA . PRO A 1 281 ? 27.000 13.163 -14.533 1.00 85.75 281 PRO A CA 1
ATOM 2246 C C . PRO A 1 281 ? 25.554 13.673 -14.662 1.00 85.75 281 PRO A C 1
ATOM 2248 O O . PRO A 1 281 ? 24.919 13.538 -15.705 1.00 85.75 281 PRO A O 1
ATOM 2251 N N . PHE A 1 282 ? 25.042 14.318 -13.607 1.00 84.94 282 PHE A N 1
ATOM 2252 C CA . PHE A 1 282 ? 23.686 14.878 -13.606 1.00 84.94 282 PHE A CA 1
ATOM 2253 C C . PHE A 1 282 ? 23.516 15.896 -14.755 1.00 84.94 282 PHE A C 1
ATOM 2255 O O . PHE A 1 282 ? 24.360 16.789 -14.882 1.00 84.94 282 PHE A O 1
ATOM 2262 N N . PRO A 1 283 ? 22.427 15.835 -15.553 1.00 83.19 283 PRO A N 1
ATOM 2263 C CA . PRO A 1 283 ? 22.230 16.691 -16.734 1.00 83.19 283 PRO A CA 1
ATOM 2264 C C . PRO A 1 283 ? 22.117 18.197 -16.430 1.00 83.19 283 PRO A C 1
ATOM 2266 O O . PRO A 1 283 ? 22.169 19.032 -17.336 1.00 83.19 283 PRO A O 1
ATOM 2269 N N . GLY A 1 284 ? 22.000 18.579 -15.156 1.00 82.44 284 GLY A N 1
ATOM 2270 C CA . GLY A 1 284 ? 22.117 19.962 -14.712 1.00 82.44 284 GLY A CA 1
ATOM 2271 C C . GLY A 1 284 ? 20.821 20.750 -14.871 1.00 82.44 284 GLY A C 1
ATOM 2272 O O . GLY A 1 284 ? 19.950 20.677 -14.011 1.00 82.44 284 GLY A O 1
ATOM 2273 N N . LYS A 1 285 ? 20.723 21.576 -15.920 1.00 75.06 285 LYS A N 1
ATOM 2274 C CA . LYS A 1 285 ? 19.624 22.551 -16.081 1.00 75.06 285 LYS A CA 1
ATOM 2275 C C . LYS A 1 285 ? 18.263 21.856 -16.163 1.00 75.06 285 LYS A C 1
ATOM 2277 O O . LYS A 1 285 ? 18.169 20.795 -16.764 1.00 75.06 285 LYS A O 1
ATOM 2282 N N . ASN A 1 286 ? 17.221 22.495 -15.627 1.00 69.62 286 ASN A N 1
ATOM 2283 C CA . ASN A 1 286 ? 15.847 21.985 -15.676 1.00 69.62 286 ASN A CA 1
ATOM 2284 C C . ASN A 1 286 ? 15.415 21.656 -17.116 1.00 69.62 286 ASN A C 1
ATOM 2286 O O . ASN A 1 286 ? 15.652 22.483 -18.006 1.00 69.62 286 ASN A O 1
ATOM 2290 N N . PRO A 1 287 ? 14.732 20.519 -17.345 1.00 72.19 287 PRO A N 1
ATOM 2291 C CA . PRO A 1 287 ? 14.107 20.265 -18.632 1.00 72.19 287 PRO A CA 1
ATOM 2292 C C . PRO A 1 287 ? 13.028 21.329 -18.877 1.00 72.19 287 PRO A C 1
ATOM 2294 O O . PRO A 1 287 ? 12.322 21.752 -17.956 1.00 72.19 287 PRO A O 1
ATOM 2297 N N . SER A 1 288 ? 12.907 21.803 -20.116 1.00 70.81 288 SER A N 1
ATOM 2298 C CA . SER A 1 288 ? 11.851 22.740 -20.499 1.00 70.81 288 SER A CA 1
ATOM 2299 C C . SER A 1 288 ? 10.512 22.005 -20.562 1.00 70.81 288 SER A C 1
ATOM 2301 O O . SER A 1 288 ? 10.136 21.471 -21.598 1.00 70.81 288 SER A O 1
ATOM 2303 N N . LEU A 1 289 ? 9.780 21.960 -19.449 1.00 71.38 289 LEU A N 1
ATOM 2304 C CA . LEU A 1 289 ? 8.523 21.216 -19.410 1.00 71.38 289 LEU A CA 1
ATOM 2305 C C . LEU A 1 289 ? 7.508 21.759 -20.422 1.00 71.38 289 LEU A C 1
ATOM 2307 O O . LEU A 1 289 ? 7.295 22.973 -20.535 1.00 71.38 289 LEU A O 1
ATOM 2311 N N . SER A 1 290 ? 6.842 20.853 -21.139 1.00 69.38 290 SER A N 1
ATOM 2312 C CA . SER A 1 290 ? 5.758 21.240 -22.042 1.00 69.38 290 SER A CA 1
ATOM 2313 C C . SER A 1 290 ? 4.635 21.951 -21.269 1.00 69.38 290 SER A C 1
ATOM 2315 O O . SER A 1 290 ? 4.414 21.704 -20.080 1.00 69.38 290 SER A O 1
ATOM 2317 N N . ARG A 1 291 ? 3.858 22.817 -21.939 1.00 71.69 291 ARG A N 1
ATOM 2318 C CA . ARG A 1 291 ? 2.677 23.437 -21.308 1.00 71.69 291 ARG A CA 1
ATOM 2319 C C . ARG A 1 291 ? 1.706 22.383 -20.785 1.00 71.69 291 ARG A C 1
ATOM 2321 O O . ARG A 1 291 ? 1.158 22.574 -19.712 1.00 71.69 291 ARG A O 1
ATOM 2328 N N . VAL A 1 292 ? 1.531 21.276 -21.508 1.00 66.69 292 VAL A N 1
ATOM 2329 C CA . VAL A 1 292 ? 0.673 20.159 -21.086 1.00 66.69 292 VAL A CA 1
ATOM 2330 C C . VAL A 1 292 ? 1.189 19.565 -19.783 1.00 66.69 292 VAL A C 1
ATOM 2332 O O . VAL A 1 292 ? 0.414 19.457 -18.841 1.00 66.69 292 VAL A O 1
ATOM 2335 N N . THR A 1 293 ? 2.492 19.288 -19.699 1.00 66.50 293 THR A N 1
ATOM 2336 C CA . THR A 1 293 ? 3.155 18.774 -18.496 1.00 66.50 293 THR A CA 1
ATOM 2337 C C . THR A 1 293 ? 2.968 19.721 -17.312 1.00 66.50 293 THR A C 1
ATOM 2339 O O . THR A 1 293 ? 2.522 19.301 -16.242 1.00 66.50 293 THR A O 1
ATOM 2342 N N . MET A 1 294 ? 3.219 21.017 -17.524 1.00 66.56 294 MET A N 1
ATOM 2343 C CA . MET A 1 294 ? 3.004 22.053 -16.514 1.00 66.56 294 MET A CA 1
ATOM 2344 C C . MET A 1 294 ? 1.535 22.154 -16.098 1.00 66.56 294 MET A C 1
ATOM 2346 O O . MET A 1 294 ? 1.271 22.285 -14.913 1.00 66.56 294 MET A O 1
ATOM 2350 N N . PHE A 1 295 ? 0.573 22.048 -17.020 1.00 61.06 295 PHE A N 1
ATOM 2351 C CA . PHE A 1 295 ? -0.859 22.080 -16.703 1.00 61.06 295 PHE A CA 1
ATOM 2352 C C . PHE A 1 295 ? -1.338 20.813 -15.988 1.00 61.06 295 PHE A C 1
ATOM 2354 O O . PHE A 1 295 ? -2.153 20.916 -15.078 1.00 61.06 295 PHE A O 1
ATOM 2361 N N . SER A 1 296 ? -0.821 19.631 -16.331 1.00 58.81 296 SER A N 1
ATOM 2362 C CA . SER A 1 296 ? -1.106 18.392 -15.596 1.00 58.81 296 SER A CA 1
ATOM 2363 C C . SER A 1 296 ? -0.507 18.407 -14.189 1.00 58.81 296 SER A C 1
ATOM 2365 O O . SER A 1 296 ? -1.163 17.968 -13.249 1.00 58.81 296 SER A O 1
ATOM 2367 N N . ALA A 1 297 ? 0.684 18.990 -14.020 1.00 54.34 297 ALA A N 1
ATOM 2368 C CA . ALA A 1 297 ? 1.270 19.268 -12.711 1.00 54.34 297 ALA A CA 1
ATOM 2369 C C . ALA A 1 297 ? 0.498 20.380 -11.959 1.00 54.34 297 ALA A C 1
ATOM 2371 O O . ALA A 1 297 ? 0.350 20.323 -10.740 1.00 54.34 297 ALA A O 1
ATOM 2372 N N . ALA A 1 298 ? -0.056 21.361 -12.683 1.00 46.38 298 ALA A N 1
ATOM 2373 C CA . ALA A 1 298 ? -0.816 22.492 -12.149 1.00 46.38 298 ALA A CA 1
ATOM 2374 C C . ALA A 1 298 ? -2.313 22.222 -11.934 1.00 46.38 298 ALA A C 1
ATOM 2376 O O . ALA A 1 298 ? -2.967 23.028 -11.278 1.00 46.38 298 ALA A O 1
ATOM 2377 N N . GLY A 1 299 ? -2.878 21.099 -12.391 1.00 48.09 299 GLY A N 1
ATOM 2378 C CA . GLY A 1 299 ? -4.251 20.695 -12.045 1.00 48.09 299 GLY A CA 1
ATOM 2379 C C . GLY A 1 299 ? -4.470 20.619 -10.526 1.00 48.09 299 GLY A C 1
ATOM 2380 O O . GLY A 1 299 ? -5.578 20.801 -10.037 1.00 48.09 299 GLY A O 1
ATOM 2381 N N . LEU A 1 300 ? -3.376 20.448 -9.782 1.00 46.81 300 LEU A N 1
ATOM 2382 C CA . LEU A 1 300 ? -3.295 20.473 -8.324 1.00 46.81 300 LEU A CA 1
ATOM 2383 C C . LEU A 1 300 ? -3.155 21.880 -7.738 1.00 46.81 300 LEU A C 1
ATOM 2385 O O . LEU A 1 300 ? -3.687 22.153 -6.666 1.00 46.81 300 LEU A O 1
ATOM 2389 N N . ILE A 1 301 ? -2.499 22.783 -8.472 1.00 43.59 301 ILE A N 1
ATOM 2390 C CA . ILE A 1 301 ? -2.444 24.220 -8.166 1.00 43.59 301 ILE A CA 1
ATOM 2391 C C . ILE A 1 301 ? -3.850 24.828 -8.332 1.00 43.59 301 ILE A C 1
ATOM 2393 O O . ILE A 1 301 ? -4.310 25.577 -7.477 1.00 43.59 301 ILE A O 1
ATOM 2397 N N . LEU A 1 302 ? -4.592 24.431 -9.374 1.00 34.50 302 LEU A N 1
ATOM 2398 C CA . LEU A 1 302 ? -5.974 24.864 -9.636 1.00 34.50 302 LEU A CA 1
ATOM 2399 C C . LEU A 1 302 ? -6.990 24.407 -8.572 1.00 34.50 302 LEU A C 1
ATOM 2401 O O . LEU A 1 302 ? -8.021 25.055 -8.407 1.00 34.50 302 LEU A O 1
ATOM 2405 N N . LEU A 1 303 ? -6.706 23.328 -7.832 1.00 40.06 303 LEU A N 1
ATOM 2406 C CA . LEU A 1 303 ? -7.517 22.871 -6.694 1.00 40.06 303 LEU A CA 1
ATOM 2407 C C . LEU A 1 303 ? -7.211 23.627 -5.383 1.00 40.06 303 LEU A C 1
ATOM 2409 O O . LEU A 1 303 ? -7.769 23.281 -4.343 1.00 40.06 303 LEU A O 1
ATOM 2413 N N . GLY A 1 304 ? -6.365 24.664 -5.422 1.00 32.09 304 GLY A N 1
ATOM 2414 C CA . GLY A 1 304 ? -6.145 25.581 -4.300 1.00 32.09 304 GLY A CA 1
ATOM 2415 C C . GLY A 1 304 ? -5.319 25.002 -3.149 1.00 32.09 304 GLY A C 1
ATOM 2416 O O . GLY A 1 304 ? -5.534 25.378 -1.999 1.00 32.09 304 GLY A O 1
ATOM 2417 N N . LEU A 1 305 ? -4.399 24.076 -3.436 1.00 36.19 305 LEU A N 1
ATOM 2418 C CA . LEU A 1 305 ? -3.470 23.515 -2.443 1.00 36.19 305 LEU A CA 1
ATOM 2419 C C . LEU A 1 305 ? -2.056 24.131 -2.486 1.00 36.19 305 LEU A C 1
ATOM 2421 O O . LEU A 1 305 ? -1.164 23.621 -1.806 1.00 36.19 305 LEU A O 1
ATOM 2425 N N . VAL A 1 306 ? -1.867 25.234 -3.224 1.00 45.34 306 VAL A N 1
ATOM 2426 C CA . VAL A 1 306 ? -0.732 26.176 -3.126 1.00 45.34 306 VAL A CA 1
ATOM 2427 C C . VAL A 1 306 ? -1.245 27.591 -3.361 1.00 45.34 306 VAL A C 1
ATOM 2429 O O . VAL A 1 306 ? -2.008 27.762 -4.339 1.00 45.34 306 VAL A O 1
#